Protein AF-A0A4Z1T2R5-F1 (afdb_monomer_lite)

Organism: Giardia muris (NCBI:txid5742)

pLDDT: mean 72.49, std 12.78, range [30.78, 90.44]

Structure (mmCIF, N/CA/C/O backbone):
data_AF-A0A4Z1T2R5-F1
#
_entry.id   AF-A0A4Z1T2R5-F1
#
loop_
_atom_site.group_PDB
_atom_site.id
_atom_site.type_symbol
_atom_site.label_atom_id
_atom_site.label_alt_id
_atom_site.label_comp_id
_atom_site.label_asym_id
_atom_site.label_entity_id
_atom_site.label_seq_id
_atom_site.pdbx_PDB_ins_code
_atom_site.Cartn_x
_atom_site.Cartn_y
_atom_site.Cartn_z
_atom_site.occupancy
_atom_site.B_iso_or_equiv
_atom_site.auth_seq_id
_atom_site.auth_comp_id
_atom_site.auth_asym_id
_atom_site.auth_atom_id
_atom_site.pdbx_PDB_model_num
ATOM 1 N N . MET A 1 1 ? -26.847 14.279 19.300 1.00 30.78 1 MET A N 1
ATOM 2 C CA . MET A 1 1 ? -26.462 12.932 19.770 1.00 30.78 1 MET A CA 1
ATOM 3 C C . MET A 1 1 ? -25.265 12.459 18.958 1.00 30.78 1 MET A C 1
ATOM 5 O O . MET A 1 1 ? -25.446 11.919 17.877 1.00 30.78 1 MET A O 1
ATOM 9 N N . CYS A 1 2 ? -24.042 12.703 19.427 1.00 40.47 2 CYS A N 1
ATOM 10 C CA . CYS A 1 2 ? -22.880 12.003 18.882 1.00 40.47 2 CYS A CA 1
ATOM 11 C C . CYS A 1 2 ? -22.836 10.650 19.585 1.00 40.47 2 CYS A C 1
ATOM 13 O O . CYS A 1 2 ? -22.517 10.574 20.768 1.00 40.47 2 CYS A O 1
ATOM 15 N N . LEU A 1 3 ? -23.267 9.601 18.889 1.00 43.59 3 LEU A N 1
ATOM 16 C CA . LEU A 1 3 ? -23.111 8.229 19.357 1.00 43.59 3 LEU A CA 1
ATOM 17 C C . LEU A 1 3 ? -21.627 8.011 19.692 1.00 43.59 3 LEU A C 1
ATOM 19 O O . LEU A 1 3 ? -20.768 8.361 18.883 1.00 43.59 3 LEU A O 1
ATOM 23 N N . ARG A 1 4 ? -21.321 7.430 20.861 1.00 51.94 4 ARG A N 1
ATOM 24 C CA . ARG A 1 4 ? -20.000 6.850 21.156 1.00 51.94 4 ARG A CA 1
ATOM 25 C C . ARG A 1 4 ? -19.715 5.801 20.085 1.00 51.94 4 ARG A C 1
ATOM 27 O O . ARG A 1 4 ? -20.140 4.656 20.183 1.00 51.94 4 ARG A O 1
ATOM 34 N N . HIS A 1 5 ? -19.106 6.223 18.989 1.00 52.88 5 HIS A N 1
ATOM 35 C CA . HIS A 1 5 ? -18.644 5.325 17.952 1.00 52.88 5 HIS A CA 1
ATOM 36 C C . HIS A 1 5 ? -17.322 4.770 18.461 1.00 52.88 5 HIS A C 1
ATOM 38 O O . HIS A 1 5 ? -16.329 5.494 18.536 1.00 52.88 5 HIS A O 1
ATOM 44 N N . GLY A 1 6 ? -17.344 3.503 18.883 1.00 59.47 6 GLY A N 1
ATOM 45 C CA . GLY A 1 6 ? -16.138 2.805 19.304 1.00 59.47 6 GLY A CA 1
ATOM 46 C C . GLY A 1 6 ? -15.078 2.812 18.202 1.00 59.47 6 GLY A C 1
ATOM 47 O O . GLY A 1 6 ? -15.370 3.083 17.035 1.00 59.47 6 GLY A O 1
ATOM 48 N N . ALA A 1 7 ? -13.834 2.492 18.566 1.00 66.75 7 ALA A N 1
ATOM 49 C CA . ALA A 1 7 ? -12.662 2.546 17.680 1.00 66.75 7 ALA A CA 1
ATOM 50 C C . ALA A 1 7 ? -12.814 1.775 16.348 1.00 66.75 7 ALA A C 1
ATOM 52 O O . ALA A 1 7 ? -12.062 2.021 15.411 1.00 66.75 7 ALA A O 1
ATOM 53 N N . PHE A 1 8 ? -13.807 0.887 16.245 1.00 76.44 8 PHE A N 1
ATOM 54 C CA . PHE A 1 8 ? -14.148 0.141 15.039 1.00 76.44 8 PHE A CA 1
ATOM 55 C C . PHE A 1 8 ? -14.557 1.023 13.849 1.00 76.44 8 PHE A C 1
ATOM 57 O O . PHE A 1 8 ? -14.025 0.843 12.763 1.00 76.44 8 PHE A O 1
ATOM 64 N N . ILE A 1 9 ? -15.470 1.985 14.021 1.00 78.50 9 ILE A N 1
ATOM 65 C CA . ILE A 1 9 ? -16.019 2.761 12.891 1.00 78.50 9 ILE A CA 1
ATOM 66 C C . ILE A 1 9 ? -14.951 3.596 12.164 1.00 78.50 9 ILE A C 1
ATOM 68 O O . ILE A 1 9 ? -14.874 3.506 10.940 1.00 78.50 9 ILE A O 1
ATOM 72 N N . PRO A 1 10 ? -14.086 4.376 12.843 1.00 77.12 10 PRO A N 1
ATOM 73 C CA . PRO A 1 10 ? -13.037 5.108 12.140 1.00 77.12 10 PRO A CA 1
ATOM 74 C C . PRO A 1 10 ? -11.997 4.168 11.507 1.00 77.12 10 PRO A C 1
ATOM 76 O O . PRO A 1 10 ? -11.530 4.468 10.411 1.00 77.12 10 PRO A O 1
ATOM 79 N N . ALA A 1 11 ? -11.691 3.025 12.134 1.00 80.88 11 ALA A N 1
ATOM 80 C CA . ALA A 1 11 ? -10.820 2.001 11.556 1.00 80.88 11 ALA A CA 1
ATOM 81 C C . ALA A 1 11 ? -11.440 1.354 10.306 1.00 80.88 11 ALA A C 1
ATOM 83 O O . ALA A 1 11 ? -10.749 1.147 9.316 1.00 80.88 11 ALA A O 1
ATOM 84 N N . PHE A 1 12 ? -12.749 1.103 10.306 1.00 85.94 12 PHE A N 1
ATOM 85 C CA . PHE A 1 12 ? -13.487 0.622 9.141 1.00 85.94 12 PHE A CA 1
ATOM 86 C C . PHE A 1 12 ? -13.474 1.654 8.005 1.00 85.94 12 PHE A C 1
ATOM 88 O O . PHE A 1 12 ? -13.231 1.299 6.853 1.00 85.94 12 PHE A O 1
ATOM 95 N N . CYS A 1 13 ? -13.666 2.939 8.318 1.00 85.25 13 CYS A N 1
ATOM 96 C CA . CYS A 1 13 ? -13.591 4.018 7.331 1.00 85.25 13 CYS A CA 1
ATOM 97 C C . CYS A 1 13 ? -12.211 4.120 6.674 1.00 85.25 13 CYS A C 1
ATOM 99 O O . CYS A 1 13 ? -12.151 4.307 5.468 1.00 85.25 13 CYS A O 1
ATOM 101 N N . VAL A 1 14 ? -11.117 3.977 7.429 1.00 86.25 14 VAL A N 1
ATOM 102 C CA . VAL A 1 14 ? -9.762 3.985 6.847 1.00 86.25 14 VAL A CA 1
ATOM 103 C C . VAL A 1 14 ? -9.462 2.681 6.113 1.00 86.25 14 VAL A C 1
ATOM 105 O O . VAL A 1 14 ? -8.959 2.707 4.997 1.00 86.25 14 VAL A O 1
ATOM 108 N N . GLY A 1 15 ? -9.761 1.531 6.709 1.00 86.25 15 GLY A N 1
ATOM 109 C CA . GLY A 1 15 ? -9.321 0.258 6.155 1.00 86.25 15 GLY A CA 1
ATOM 110 C C . GLY A 1 15 ? -10.171 -0.249 4.991 1.00 86.25 15 GLY A C 1
ATOM 111 O O . GLY A 1 15 ? -9.645 -0.958 4.145 1.00 86.25 15 GLY A O 1
ATOM 112 N N . SER A 1 16 ? -11.471 0.065 4.915 1.00 88.88 16 SER A N 1
ATOM 113 C CA . SER A 1 16 ? -12.335 -0.445 3.834 1.00 88.88 16 SER A CA 1
ATOM 114 C C . SER A 1 16 ? -11.859 -0.026 2.437 1.00 88.88 16 SER A C 1
ATOM 116 O O . SER A 1 16 ? -11.779 -0.902 1.573 1.00 88.88 16 SER A O 1
ATOM 118 N N . PRO A 1 17 ? -11.449 1.235 2.190 1.00 87.06 17 PRO A N 1
ATOM 119 C CA . PRO A 1 17 ? -10.839 1.594 0.917 1.00 87.06 17 PRO A CA 1
ATOM 120 C C . PRO A 1 17 ? -9.456 0.965 0.716 1.00 87.06 17 PRO A C 1
ATOM 122 O O . PRO A 1 17 ? -9.122 0.668 -0.424 1.00 87.06 17 PRO A O 1
ATOM 125 N N . VAL A 1 18 ? -8.671 0.721 1.774 1.00 87.19 18 VAL A N 1
ATOM 126 C CA . VAL A 1 18 ? -7.375 0.018 1.661 1.00 87.19 18 VAL A CA 1
ATOM 127 C C . VAL A 1 18 ? -7.586 -1.422 1.192 1.00 87.19 18 VAL A C 1
ATOM 129 O O . VAL A 1 18 ? -6.922 -1.876 0.265 1.00 87.19 18 VAL A O 1
ATOM 132 N N . VAL A 1 19 ? -8.557 -2.123 1.786 1.00 88.56 19 VAL A N 1
ATOM 133 C CA . VAL A 1 19 ? -8.942 -3.482 1.386 1.00 88.56 19 VAL A CA 1
ATOM 134 C C . VAL A 1 19 ? -9.430 -3.491 -0.059 1.00 88.56 19 VAL A C 1
ATOM 136 O O . VAL A 1 19 ? -8.970 -4.305 -0.855 1.00 88.56 19 VAL A O 1
ATOM 139 N N . LEU A 1 20 ? -10.327 -2.567 -0.416 1.00 88.00 20 LEU A N 1
ATOM 140 C CA . LEU A 1 20 ? -10.847 -2.462 -1.777 1.00 88.00 20 LEU A CA 1
ATOM 141 C C . LEU A 1 20 ? -9.724 -2.187 -2.786 1.00 88.00 20 LEU A C 1
ATOM 143 O O . LEU A 1 20 ? -9.671 -2.834 -3.827 1.00 88.00 20 LEU A O 1
ATOM 147 N N . TYR A 1 21 ? -8.805 -1.276 -2.464 1.00 85.94 21 TYR A N 1
ATOM 148 C CA . TYR A 1 21 ? -7.661 -0.961 -3.312 1.00 85.94 21 TYR A CA 1
ATOM 149 C C . TYR A 1 21 ? -6.745 -2.174 -3.500 1.00 85.94 21 TYR A C 1
ATOM 151 O O . TYR A 1 21 ? -6.459 -2.549 -4.634 1.00 85.94 21 TYR A O 1
ATOM 159 N N . GLY A 1 22 ? -6.348 -2.850 -2.418 1.00 84.25 22 GLY A N 1
ATOM 160 C CA . GLY A 1 22 ? -5.474 -4.021 -2.508 1.00 84.25 22 GLY A CA 1
ATOM 161 C C . GLY A 1 22 ? -6.101 -5.206 -3.243 1.00 84.25 22 GLY A C 1
ATOM 162 O O . GLY A 1 22 ? -5.398 -5.908 -3.965 1.00 84.25 22 GLY A O 1
ATOM 163 N N . LEU A 1 23 ? -7.422 -5.394 -3.152 1.00 84.44 23 LEU A N 1
ATOM 164 C CA . LEU A 1 23 ? -8.130 -6.412 -3.937 1.00 84.44 23 LEU A CA 1
ATOM 165 C C . LEU A 1 23 ? -8.168 -6.083 -5.434 1.00 84.44 23 LEU A C 1
ATOM 167 O O . LEU A 1 23 ? -8.027 -6.983 -6.259 1.00 84.44 23 LEU A O 1
ATOM 171 N N . LEU A 1 24 ? -8.363 -4.810 -5.786 1.00 83.25 24 LEU A N 1
ATOM 172 C CA . LEU A 1 24 ? -8.459 -4.373 -7.180 1.00 83.25 24 LEU A CA 1
ATOM 173 C C . LEU A 1 24 ? -7.089 -4.264 -7.863 1.00 83.25 24 LEU A C 1
ATOM 175 O O . LEU A 1 24 ? -6.986 -4.506 -9.063 1.00 83.25 24 LEU A O 1
ATOM 179 N N . VAL A 1 25 ? -6.052 -3.883 -7.112 1.00 79.81 25 VAL A N 1
ATOM 180 C CA . VAL A 1 25 ? -4.779 -3.395 -7.669 1.00 79.81 25 VAL A CA 1
ATOM 181 C C . VAL A 1 25 ? -3.557 -4.187 -7.182 1.00 79.81 25 VAL A C 1
ATOM 183 O O . VAL A 1 25 ? -2.531 -4.190 -7.860 1.00 79.81 25 VAL A O 1
ATOM 186 N N . GLY A 1 26 ? -3.649 -4.907 -6.059 1.00 70.44 26 GLY A N 1
ATOM 187 C CA . GLY A 1 26 ? -2.509 -5.622 -5.467 1.00 70.44 26 GLY A CA 1
ATOM 188 C C . GLY A 1 26 ? -2.200 -6.989 -6.094 1.00 70.44 26 GLY A C 1
ATOM 189 O O . GLY A 1 26 ? -1.052 -7.413 -6.161 1.00 70.44 26 GLY A O 1
ATOM 190 N N . LEU A 1 27 ? -3.207 -7.698 -6.601 1.00 69.75 27 LEU A N 1
ATOM 191 C CA . LEU A 1 27 ? -3.021 -9.027 -7.199 1.00 69.75 27 LEU A CA 1
ATOM 192 C C . LEU A 1 27 ? -2.326 -9.061 -8.580 1.00 69.75 27 LEU A C 1
ATOM 194 O O . LEU A 1 27 ? -1.590 -10.020 -8.831 1.00 69.75 27 LEU A O 1
ATOM 198 N N . PRO A 1 28 ? -2.537 -8.106 -9.510 1.00 75.00 28 PRO A N 1
ATOM 199 C CA . PRO A 1 28 ? -1.868 -8.158 -10.806 1.00 75.00 28 PRO A CA 1
ATOM 200 C C . PRO A 1 28 ? -0.358 -7.904 -10.690 1.00 75.00 28 PRO A C 1
ATOM 202 O O . PRO A 1 28 ? 0.092 -6.942 -10.068 1.00 75.00 28 PRO A O 1
ATOM 205 N N . ARG A 1 29 ? 0.434 -8.750 -11.362 1.00 69.62 29 ARG A N 1
ATOM 206 C CA . ARG A 1 29 ? 1.886 -8.569 -11.490 1.00 69.62 29 ARG A CA 1
ATOM 207 C C . ARG A 1 29 ? 2.191 -7.271 -12.235 1.00 69.62 29 ARG A C 1
ATOM 209 O O . ARG A 1 29 ? 1.616 -7.005 -13.291 1.00 69.62 29 ARG A O 1
ATOM 216 N N . ARG A 1 30 ? 3.156 -6.509 -11.725 1.00 72.50 30 ARG A N 1
ATOM 217 C CA . ARG A 1 30 ? 3.617 -5.277 -12.370 1.00 72.50 30 ARG A CA 1
ATOM 218 C C . ARG A 1 30 ? 4.825 -5.537 -13.243 1.00 72.50 30 ARG A C 1
ATOM 220 O O . ARG A 1 30 ? 5.834 -6.076 -12.793 1.00 72.50 30 ARG A O 1
ATOM 227 N N . ASP A 1 31 ? 4.736 -5.078 -14.482 1.00 70.06 31 ASP A N 1
ATOM 228 C CA . ASP A 1 31 ? 5.865 -5.063 -15.401 1.00 70.06 31 ASP A CA 1
ATOM 229 C C . ASP A 1 31 ? 6.584 -3.719 -15.301 1.00 70.06 31 ASP A C 1
ATOM 231 O O . ASP A 1 31 ? 6.197 -2.741 -15.943 1.00 70.06 31 ASP A O 1
ATOM 235 N N . ALA A 1 32 ? 7.662 -3.657 -14.522 1.00 67.31 32 ALA A N 1
ATOM 236 C CA . ALA A 1 32 ? 8.532 -2.480 -14.504 1.00 67.31 32 ALA A CA 1
ATOM 237 C C . ALA A 1 32 ? 9.219 -2.226 -15.855 1.00 67.31 32 ALA A C 1
ATOM 239 O O . ALA A 1 32 ? 9.528 -1.085 -16.180 1.00 67.31 32 ALA A O 1
ATOM 240 N N . ALA A 1 33 ? 9.385 -3.264 -16.684 1.00 69.62 33 ALA A N 1
ATOM 241 C CA . ALA A 1 33 ? 9.924 -3.131 -18.036 1.00 69.62 33 ALA A CA 1
ATOM 242 C C . ALA A 1 33 ? 9.044 -2.245 -18.937 1.00 69.62 33 ALA A C 1
ATOM 244 O O . ALA A 1 33 ? 9.575 -1.457 -19.716 1.00 69.62 33 ALA A O 1
ATOM 245 N N . LYS A 1 34 ? 7.710 -2.336 -18.806 1.00 73.31 34 LYS A N 1
ATOM 246 C CA . LYS A 1 34 ? 6.779 -1.471 -19.548 1.00 73.31 34 LYS A CA 1
ATOM 247 C C . LYS A 1 34 ? 6.922 -0.025 -19.094 1.00 73.31 34 LYS A C 1
ATOM 249 O O . LYS A 1 34 ? 7.122 0.852 -19.922 1.00 73.31 34 LYS A O 1
ATOM 254 N N . LEU A 1 35 ? 6.926 0.209 -17.781 1.00 69.88 35 LEU A N 1
ATOM 255 C CA . LEU A 1 35 ? 7.120 1.546 -17.220 1.00 69.88 35 LEU A CA 1
ATOM 256 C C . LEU A 1 35 ? 8.464 2.161 -17.648 1.00 69.88 35 LEU A C 1
ATOM 258 O O . LEU A 1 35 ? 8.503 3.326 -18.027 1.00 69.88 35 LEU A O 1
ATOM 262 N N . TYR A 1 36 ? 9.546 1.377 -17.647 1.00 71.12 36 TYR A N 1
ATOM 263 C CA . TYR A 1 36 ? 10.853 1.800 -18.154 1.00 71.12 36 TYR A CA 1
ATOM 264 C C . TYR A 1 36 ? 10.796 2.203 -19.632 1.00 71.12 36 TYR A C 1
ATOM 266 O O . TYR A 1 36 ? 11.260 3.285 -19.977 1.00 71.12 36 TYR A O 1
ATOM 274 N N . GLN A 1 37 ? 10.210 1.371 -20.502 1.00 72.12 37 GLN A N 1
ATOM 275 C CA . GLN A 1 37 ? 10.088 1.676 -21.933 1.00 72.12 37 GLN A CA 1
ATOM 276 C C . GLN A 1 37 ? 9.297 2.969 -22.173 1.00 72.12 37 GLN A C 1
ATOM 278 O O . GLN A 1 37 ? 9.692 3.791 -23.001 1.00 72.12 37 GLN A O 1
ATOM 283 N N . GLU A 1 38 ? 8.221 3.177 -21.413 1.00 71.00 38 GLU A N 1
ATOM 284 C CA . GLU A 1 38 ? 7.402 4.390 -21.481 1.00 71.00 38 GLU A CA 1
ATOM 285 C C . GLU A 1 38 ? 8.173 5.627 -20.983 1.00 71.00 38 GLU A C 1
ATOM 287 O O . GLU A 1 38 ? 8.204 6.653 -21.663 1.00 71.00 38 GLU A O 1
ATOM 292 N N . LEU A 1 39 ? 8.863 5.532 -19.840 1.00 69.25 39 LEU A N 1
ATOM 293 C CA . LEU A 1 39 ? 9.652 6.630 -19.268 1.00 69.25 39 LEU A CA 1
ATOM 294 C C . LEU A 1 39 ? 10.874 6.993 -20.127 1.00 69.25 39 LEU A C 1
ATOM 296 O O . LEU A 1 39 ? 11.172 8.175 -20.312 1.00 69.25 39 LEU A O 1
ATOM 300 N N . HIS A 1 40 ? 11.566 5.994 -20.676 1.00 69.25 40 HIS A N 1
ATOM 301 C CA . HIS A 1 40 ? 12.700 6.185 -21.579 1.00 69.25 40 HIS A CA 1
ATOM 302 C C . HIS A 1 40 ? 12.250 6.836 -22.895 1.00 69.25 40 HIS A C 1
ATOM 304 O O . HIS A 1 40 ? 12.919 7.730 -23.412 1.00 69.25 40 HIS A O 1
ATOM 310 N N . GLY A 1 41 ? 11.071 6.463 -23.408 1.00 67.75 41 GLY A N 1
ATOM 311 C CA . GLY A 1 41 ? 10.442 7.115 -24.561 1.00 67.75 41 GLY A CA 1
ATOM 312 C C . GLY A 1 41 ? 10.052 8.582 -24.322 1.00 67.75 41 GLY A C 1
ATOM 313 O O . GLY A 1 41 ? 9.830 9.314 -25.286 1.00 67.75 41 GLY A O 1
ATOM 314 N N . CYS A 1 42 ? 9.998 9.021 -23.061 1.00 67.00 42 CYS A N 1
ATOM 315 C CA . CYS A 1 42 ? 9.679 10.388 -22.644 1.00 67.00 42 CYS A CA 1
ATOM 316 C C . CYS A 1 42 ? 10.907 11.242 -22.277 1.00 67.00 42 CYS A C 1
ATOM 318 O O . CYS A 1 42 ? 10.765 12.276 -21.623 1.00 67.00 42 CYS A O 1
ATOM 320 N N . GLY A 1 43 ? 12.111 10.829 -22.691 1.00 63.78 43 GLY A N 1
ATOM 321 C CA . GLY A 1 43 ? 13.305 11.683 -22.676 1.00 63.78 43 GLY A CA 1
ATOM 322 C C . GLY A 1 43 ? 13.873 12.004 -21.289 1.00 63.78 43 GLY A C 1
ATOM 323 O O . GLY A 1 43 ? 14.568 13.006 -21.136 1.00 63.78 43 GLY A O 1
ATOM 324 N N . ILE A 1 44 ? 13.598 11.183 -20.266 1.00 63.16 44 ILE A N 1
ATOM 325 C CA . ILE A 1 44 ? 14.182 11.356 -18.917 1.00 63.16 44 ILE A CA 1
ATOM 326 C C . ILE A 1 44 ? 15.711 11.128 -18.931 1.00 63.16 44 ILE A C 1
ATOM 328 O O . ILE A 1 44 ? 16.434 11.698 -18.112 1.00 63.16 44 ILE A O 1
ATOM 332 N N . HIS A 1 45 ? 16.220 10.366 -19.904 1.00 51.69 45 HIS A N 1
ATOM 333 C CA . HIS A 1 45 ? 17.641 10.275 -20.247 1.00 51.69 45 HIS A CA 1
ATOM 334 C C . HIS A 1 45 ? 17.811 10.386 -21.766 1.00 51.69 45 HIS A C 1
ATOM 336 O O . HIS A 1 45 ? 17.391 9.508 -22.513 1.00 51.69 45 HIS A O 1
ATOM 342 N N . GLY A 1 46 ? 18.410 11.490 -22.218 1.00 52.41 46 GLY A N 1
ATOM 343 C CA . GLY A 1 46 ? 18.697 11.762 -23.627 1.00 52.41 46 GLY A CA 1
ATOM 344 C C . GLY A 1 46 ? 17.808 12.853 -24.230 1.00 52.41 46 GLY A C 1
ATOM 345 O O . GLY A 1 46 ? 16.586 12.760 -24.235 1.00 52.41 46 GLY A O 1
ATOM 346 N N . HIS A 1 47 ? 18.448 13.882 -24.794 1.00 50.81 47 HIS A N 1
ATOM 347 C CA . HIS A 1 47 ? 17.856 15.084 -25.406 1.00 50.81 47 HIS A CA 1
ATOM 348 C C . HIS A 1 47 ? 16.971 14.846 -26.653 1.00 50.81 47 HIS A C 1
ATOM 350 O O . HIS A 1 47 ? 16.690 15.783 -27.398 1.00 50.81 47 HIS A O 1
ATOM 356 N N . VAL A 1 48 ? 16.535 13.614 -26.913 1.00 51.84 48 VAL A N 1
ATOM 357 C CA . VAL A 1 48 ? 15.836 13.224 -28.143 1.00 51.84 48 VAL A CA 1
ATOM 358 C C . VAL A 1 48 ? 14.423 12.743 -27.797 1.00 51.84 48 VAL A C 1
ATOM 360 O O . VAL A 1 48 ? 14.080 11.578 -27.961 1.00 51.84 48 VAL A O 1
ATOM 363 N N . GLY A 1 49 ? 13.595 13.643 -27.265 1.00 56.97 49 GLY A N 1
ATOM 364 C CA . GLY A 1 49 ? 12.191 13.366 -26.947 1.00 56.97 49 GLY A CA 1
ATOM 365 C C . GLY A 1 49 ? 11.459 14.580 -26.359 1.00 56.97 49 GLY A C 1
ATOM 366 O O . GLY A 1 49 ? 12.113 15.518 -25.895 1.00 56.97 49 GLY A O 1
ATOM 367 N N . PRO A 1 50 ? 10.110 14.611 -26.391 1.00 59.69 50 PRO A N 1
ATOM 368 C CA . PRO A 1 50 ? 9.340 15.616 -25.661 1.00 59.69 50 PRO A CA 1
ATOM 369 C C . PRO A 1 50 ? 9.629 15.498 -24.158 1.00 59.69 50 PRO A C 1
ATOM 371 O O . PRO A 1 50 ? 9.827 14.395 -23.656 1.00 59.69 50 PRO A O 1
ATOM 374 N N . SER A 1 51 ? 9.640 16.624 -23.436 1.00 66.56 51 SER A N 1
ATOM 375 C CA . SER A 1 51 ? 9.841 16.629 -21.980 1.00 66.56 51 SER A CA 1
ATOM 376 C C . SER A 1 51 ? 8.839 15.703 -21.279 1.00 66.56 51 SER A C 1
ATOM 378 O O . SER A 1 51 ? 7.721 15.533 -21.763 1.00 66.56 51 SER A O 1
ATOM 380 N N . PHE A 1 52 ? 9.196 15.144 -20.118 1.00 65.25 52 PHE A N 1
ATOM 381 C CA . PHE A 1 52 ? 8.326 14.242 -19.342 1.00 65.25 52 PHE A CA 1
ATOM 382 C C . PHE A 1 52 ? 6.880 14.759 -19.214 1.00 65.25 52 PHE A C 1
ATOM 384 O O . PHE A 1 52 ? 5.925 14.041 -19.502 1.00 65.25 52 PHE A O 1
ATOM 391 N N .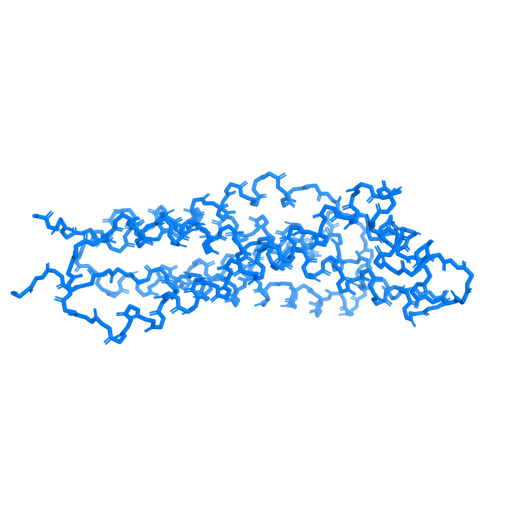 PHE A 1 53 ? 6.717 16.049 -18.898 1.00 63.22 53 PHE A N 1
ATOM 392 C CA . PHE A 1 53 ? 5.408 16.707 -18.853 1.00 63.22 53 PHE A CA 1
ATOM 393 C C . PHE A 1 53 ? 4.723 16.810 -20.223 1.00 63.22 53 PHE A C 1
ATOM 395 O O . PHE A 1 53 ? 3.517 16.598 -20.313 1.00 63.22 53 PHE A O 1
ATOM 402 N N . GLY A 1 54 ? 5.466 17.092 -21.297 1.00 63.41 54 GLY A N 1
ATOM 403 C CA . GLY A 1 54 ? 4.939 17.083 -22.665 1.00 63.41 54 GLY A CA 1
ATOM 404 C C . GLY A 1 54 ? 4.467 15.696 -23.109 1.00 63.41 54 GLY A C 1
ATOM 405 O O . GLY A 1 54 ? 3.459 15.574 -23.798 1.00 63.41 54 GLY A O 1
ATOM 406 N N . CYS A 1 55 ? 5.143 14.649 -22.648 1.00 66.50 55 CYS A N 1
ATOM 407 C CA . CYS A 1 55 ? 4.787 13.256 -22.888 1.00 66.50 55 CYS A CA 1
ATOM 408 C C . CYS A 1 55 ? 3.479 12.858 -22.173 1.00 66.50 55 CYS A C 1
ATOM 410 O O . CYS A 1 55 ? 2.621 12.197 -22.762 1.00 66.50 55 CYS A O 1
ATOM 412 N N . ILE A 1 56 ? 3.297 13.336 -20.934 1.00 64.12 56 ILE A N 1
ATOM 413 C CA . ILE A 1 56 ? 2.052 13.194 -20.166 1.00 64.12 56 ILE A CA 1
ATOM 414 C C . ILE A 1 56 ? 0.898 13.939 -20.854 1.00 64.12 56 ILE A C 1
ATOM 416 O O . ILE A 1 56 ? -0.187 13.391 -21.031 1.00 64.12 56 ILE A O 1
ATOM 420 N N . LEU A 1 57 ? 1.136 15.175 -21.299 1.00 62.84 57 LEU A N 1
ATOM 421 C CA . LEU A 1 57 ? 0.139 16.002 -21.989 1.00 62.84 57 LEU A CA 1
ATOM 422 C C . LEU A 1 57 ? -0.278 15.441 -23.356 1.00 62.84 57 LEU A C 1
ATOM 424 O O . LEU A 1 57 ? -1.413 15.645 -23.777 1.00 62.84 57 LEU A O 1
ATOM 428 N N . GLN A 1 58 ? 0.611 14.718 -24.042 1.00 65.38 58 GLN A N 1
ATOM 429 C CA . GLN A 1 58 ? 0.316 14.087 -25.331 1.00 65.38 58 GLN A CA 1
ATOM 430 C C . GLN A 1 58 ? -0.504 12.794 -25.217 1.00 65.38 58 GLN A C 1
ATOM 432 O O . GLN A 1 58 ? -0.900 12.247 -26.245 1.00 65.38 58 GLN A O 1
ATOM 437 N N . GLY A 1 59 ? -0.759 12.282 -24.006 1.00 57.94 59 GLY A N 1
ATOM 438 C CA . GLY A 1 59 ? -1.590 11.089 -23.801 1.00 57.94 59 GLY A CA 1
ATOM 439 C C . GLY A 1 59 ? -1.029 9.814 -24.442 1.00 57.94 59 GLY A C 1
ATOM 440 O O . GLY A 1 59 ? -1.763 8.846 -24.628 1.00 57.94 59 GLY A O 1
ATOM 441 N N . ARG A 1 60 ? 0.262 9.808 -24.802 1.00 57.50 60 ARG A N 1
ATOM 442 C CA . ARG A 1 60 ? 0.892 8.738 -25.592 1.00 57.50 60 ARG A CA 1
ATOM 443 C C . ARG A 1 60 ? 1.043 7.425 -24.816 1.00 57.50 60 ARG A C 1
ATOM 445 O O . ARG A 1 60 ? 1.159 6.376 -25.439 1.00 57.50 60 ARG A O 1
ATOM 452 N N . TYR A 1 61 ? 0.993 7.487 -23.484 1.00 62.59 61 TYR A N 1
ATOM 453 C CA . TYR A 1 61 ? 1.175 6.348 -22.583 1.00 62.59 61 TYR A CA 1
ATOM 454 C C . TYR A 1 61 ? 0.108 6.346 -21.481 1.00 62.59 61 TYR A C 1
ATOM 456 O O . TYR A 1 61 ? 0.269 6.959 -20.429 1.00 62.59 61 TYR A O 1
ATOM 464 N N . GLN A 1 62 ? -1.023 5.679 -21.733 1.00 62.12 62 GLN A N 1
ATOM 465 C CA . GLN A 1 62 ? -2.181 5.705 -20.827 1.00 62.12 62 GLN A CA 1
ATOM 466 C C . GLN A 1 62 ? -1.879 5.128 -19.434 1.00 62.12 62 GLN A C 1
ATOM 468 O O . GLN A 1 62 ? -2.433 5.605 -18.449 1.00 62.12 62 GLN A O 1
ATOM 473 N N . THR A 1 63 ? -0.994 4.137 -19.333 1.00 62.72 63 THR A N 1
ATOM 474 C CA . THR A 1 63 ? -0.685 3.409 -18.095 1.00 62.72 63 THR A CA 1
ATOM 475 C C . THR A 1 63 ? 0.231 4.183 -17.149 1.00 62.72 63 THR A C 1
ATOM 477 O O . THR A 1 63 ? -0.136 4.382 -15.993 1.00 62.72 63 THR A O 1
ATOM 480 N N . SER A 1 64 ? 1.382 4.686 -17.604 1.00 59.16 64 SER A N 1
ATOM 481 C CA . SER A 1 64 ? 2.279 5.514 -16.774 1.00 59.16 64 SER A CA 1
ATOM 482 C C . SER A 1 64 ? 1.656 6.845 -16.353 1.00 59.16 64 SER A C 1
ATOM 484 O O . SER A 1 64 ? 1.813 7.251 -15.201 1.00 59.16 64 SER A O 1
ATOM 486 N N . ILE A 1 65 ? 0.897 7.501 -17.239 1.00 62.12 65 ILE A N 1
ATOM 487 C CA . ILE A 1 65 ? 0.169 8.735 -16.906 1.00 62.12 65 ILE A CA 1
ATOM 488 C C . ILE A 1 65 ? -0.847 8.470 -15.794 1.00 62.12 65 ILE A C 1
ATOM 490 O O . ILE A 1 65 ? -0.934 9.259 -14.853 1.00 62.12 65 ILE A O 1
ATOM 494 N N . LEU A 1 66 ? -1.580 7.354 -15.867 1.00 66.44 66 LEU A N 1
ATOM 495 C CA . LEU A 1 66 ? -2.542 6.973 -14.836 1.00 66.44 66 LEU A CA 1
ATOM 496 C C . LEU A 1 66 ? -1.855 6.832 -13.475 1.00 66.44 66 LEU A C 1
ATOM 498 O O . LEU A 1 66 ? -2.328 7.411 -12.505 1.00 66.44 66 LEU A O 1
ATOM 502 N N . TRP A 1 67 ? -0.716 6.140 -13.406 1.00 66.62 67 TRP A N 1
ATOM 503 C CA . TRP A 1 67 ? 0.023 5.958 -12.154 1.00 66.62 67 TRP A CA 1
ATOM 504 C C . TRP A 1 67 ? 0.560 7.268 -11.584 1.00 66.62 67 TRP A C 1
ATOM 506 O O . TRP A 1 67 ? 0.371 7.526 -10.401 1.00 66.62 67 TRP A O 1
ATOM 516 N N . VAL A 1 68 ? 1.136 8.140 -12.415 1.00 67.25 68 VAL A N 1
ATOM 517 C CA . VAL A 1 68 ? 1.620 9.459 -11.972 1.00 67.25 68 VAL A CA 1
ATOM 518 C C . VAL A 1 68 ? 0.467 10.323 -11.458 1.00 67.25 68 VAL A C 1
ATOM 520 O O . VAL A 1 68 ? 0.569 10.927 -10.391 1.00 67.25 68 VAL A O 1
ATOM 523 N N . VAL A 1 69 ? -0.658 10.358 -12.177 1.00 69.12 69 VAL A N 1
ATOM 524 C CA . VAL A 1 69 ? -1.848 11.114 -11.765 1.00 69.12 69 VAL A CA 1
ATOM 525 C C . VAL A 1 69 ? -2.437 10.537 -10.478 1.00 69.12 69 VAL A C 1
ATOM 527 O O . VAL A 1 69 ? -2.773 11.304 -9.575 1.00 69.12 69 VAL A O 1
ATOM 530 N N . VAL A 1 70 ? -2.514 9.211 -10.348 1.00 75.44 70 VAL A N 1
ATOM 531 C CA . VAL A 1 70 ? -2.975 8.521 -9.133 1.00 75.44 70 VAL A CA 1
ATOM 532 C C . VAL A 1 70 ? -2.048 8.820 -7.954 1.00 75.44 70 VAL A C 1
ATOM 534 O O . VAL A 1 70 ? -2.537 9.184 -6.890 1.00 75.44 70 VAL A O 1
ATOM 537 N N . SER A 1 71 ? -0.725 8.783 -8.128 1.00 74.50 71 SER A N 1
ATOM 538 C CA . SER A 1 71 ? 0.231 9.132 -7.069 1.00 74.50 71 SER A CA 1
ATOM 539 C C . SER A 1 71 ? 0.157 10.603 -6.668 1.00 74.50 71 SER A C 1
ATOM 541 O O . SER A 1 71 ? 0.158 10.911 -5.479 1.00 74.50 71 SER A O 1
ATOM 543 N N . CYS A 1 72 ? 0.057 11.528 -7.626 1.00 78.25 72 CYS A N 1
ATOM 544 C CA . CYS A 1 72 ? -0.066 12.957 -7.332 1.00 78.25 72 CYS A CA 1
ATOM 545 C C . CYS A 1 72 ? -1.387 13.285 -6.628 1.00 78.25 72 CYS A C 1
ATOM 547 O O . CYS A 1 72 ? -1.398 14.045 -5.659 1.00 78.25 72 CYS A O 1
ATOM 549 N N . THR A 1 73 ? -2.499 12.706 -7.086 1.00 76.38 73 THR A N 1
ATOM 550 C CA . THR A 1 73 ? -3.806 12.879 -6.434 1.00 76.38 73 THR A CA 1
ATOM 551 C C . THR A 1 73 ? -3.819 12.247 -5.045 1.00 76.38 73 THR A C 1
ATOM 553 O O . THR A 1 73 ? -4.282 12.886 -4.101 1.00 76.38 73 THR A O 1
ATOM 556 N N . ALA A 1 74 ? -3.232 11.061 -4.876 1.00 81.31 74 ALA A N 1
ATOM 557 C CA . ALA A 1 74 ? -3.037 10.428 -3.578 1.00 81.31 74 ALA A CA 1
ATOM 558 C C . ALA A 1 74 ? -2.194 11.300 -2.633 1.00 81.31 74 ALA A C 1
ATOM 560 O O . ALA A 1 74 ? -2.606 11.563 -1.506 1.00 81.31 74 ALA A O 1
ATOM 561 N N . LEU A 1 75 ? -1.064 11.839 -3.096 1.00 81.00 75 LEU A N 1
ATOM 562 C CA . LEU A 1 75 ? -0.207 12.716 -2.296 1.00 81.00 75 LEU A CA 1
ATOM 563 C C . LEU A 1 75 ? -0.956 13.973 -1.835 1.00 81.00 75 LEU A C 1
ATOM 565 O O . LEU A 1 75 ? -0.893 14.337 -0.660 1.00 81.00 75 LEU A O 1
ATOM 569 N N . LEU A 1 76 ? -1.708 14.614 -2.735 1.00 82.06 76 LEU A N 1
ATOM 570 C CA . LEU A 1 76 ? -2.546 15.768 -2.402 1.00 82.06 76 LEU A CA 1
ATOM 571 C C . LEU A 1 76 ? -3.608 15.418 -1.353 1.00 82.06 76 LEU A C 1
ATOM 573 O O . LEU A 1 76 ? -3.802 16.180 -0.406 1.00 82.06 76 LEU A O 1
ATOM 577 N N . LEU A 1 77 ? -4.268 14.264 -1.480 1.00 81.38 77 LEU A N 1
ATOM 578 C CA . LEU A 1 77 ? -5.257 13.790 -0.508 1.00 81.38 77 LEU A CA 1
ATOM 579 C C . LEU A 1 77 ? -4.631 13.484 0.858 1.00 81.38 77 LEU A C 1
ATOM 581 O O . LEU A 1 77 ? -5.228 13.815 1.882 1.00 81.38 77 LEU A O 1
ATOM 585 N N . VAL A 1 78 ? -3.422 12.919 0.895 1.00 78.88 78 VAL A N 1
ATOM 586 C CA . VAL A 1 78 ? -2.668 12.688 2.136 1.00 78.88 78 VAL A CA 1
ATOM 587 C C . VAL A 1 78 ? -2.306 14.017 2.802 1.00 78.88 78 VAL A C 1
ATOM 589 O O . VAL A 1 78 ? -2.553 14.182 3.998 1.00 78.88 78 VAL A O 1
ATOM 592 N N . LEU A 1 79 ? -1.798 14.997 2.047 1.00 80.50 79 LEU A N 1
ATOM 593 C CA . LEU A 1 79 ? -1.480 16.333 2.565 1.00 80.50 79 LEU A CA 1
ATOM 594 C C . LEU A 1 79 ? -2.728 17.049 3.095 1.00 80.50 79 LEU A C 1
ATOM 596 O O . LEU A 1 79 ? -2.711 17.573 4.210 1.00 80.50 79 LEU A O 1
ATOM 600 N N . LEU A 1 80 ? -3.837 17.015 2.352 1.00 80.75 80 LEU A N 1
ATOM 601 C CA . LEU A 1 80 ? -5.127 17.541 2.807 1.00 80.75 80 LEU A CA 1
ATOM 602 C C . LEU A 1 80 ? -5.614 16.818 4.073 1.00 80.75 80 LEU A C 1
ATOM 604 O O . LEU A 1 80 ? -6.095 17.462 5.007 1.00 80.75 80 LEU A O 1
ATOM 608 N N . GLY A 1 81 ? -5.446 15.497 4.153 1.00 71.88 81 GLY A N 1
ATOM 609 C CA . GLY A 1 81 ? -5.741 14.692 5.339 1.00 71.88 81 GLY A CA 1
ATOM 610 C C . GLY A 1 81 ? -4.905 15.095 6.557 1.00 71.88 81 GLY A C 1
ATOM 611 O 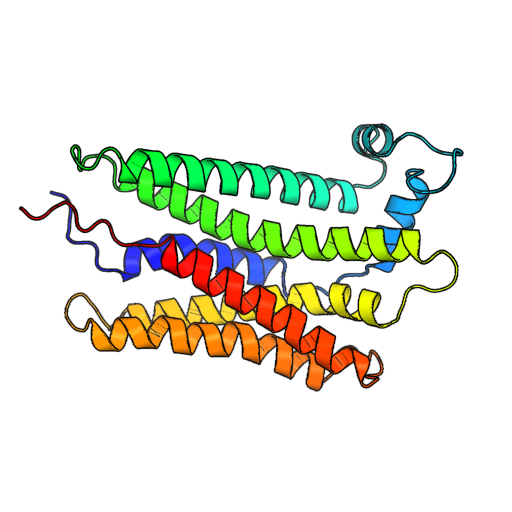O . GLY A 1 81 ? -5.439 15.214 7.663 1.00 71.88 81 GLY A O 1
ATOM 612 N N . MET A 1 82 ? -3.615 15.379 6.375 1.00 75.62 82 MET A N 1
ATOM 613 C CA . MET A 1 82 ? -2.744 15.866 7.449 1.00 75.62 82 MET A CA 1
ATOM 614 C C . MET A 1 82 ? -3.125 17.278 7.903 1.00 75.62 82 MET A C 1
ATOM 616 O O . MET A 1 82 ? -3.272 17.511 9.102 1.00 75.62 82 MET A O 1
ATOM 620 N N . VAL A 1 83 ? -3.350 18.206 6.966 1.00 77.31 83 VAL A N 1
ATOM 621 C CA . VAL A 1 83 ? -3.760 19.588 7.273 1.00 77.31 83 VAL A CA 1
ATOM 622 C C . VAL A 1 83 ? -5.098 19.597 8.008 1.00 77.31 83 VAL A C 1
ATOM 624 O O . VAL A 1 83 ? -5.235 20.246 9.043 1.00 77.31 83 VAL A O 1
ATOM 627 N N . THR A 1 84 ? -6.082 18.831 7.535 1.00 72.81 84 THR A N 1
ATOM 628 C CA . THR A 1 84 ? -7.378 18.712 8.218 1.00 72.81 84 THR A CA 1
ATOM 629 C C . THR A 1 84 ? -7.251 18.037 9.584 1.00 72.81 84 THR A C 1
ATOM 631 O O . THR A 1 84 ? -7.911 18.471 10.527 1.00 72.81 84 THR A O 1
ATOM 634 N N . GLY A 1 85 ? -6.374 17.039 9.734 1.00 67.81 85 GLY A N 1
ATOM 635 C CA . GLY A 1 85 ? -6.038 16.428 11.023 1.00 67.81 85 GLY A CA 1
ATOM 636 C C . GLY A 1 85 ? -5.444 17.432 12.016 1.00 67.81 85 GLY A C 1
ATOM 637 O O . GLY A 1 85 ? -5.904 17.516 13.155 1.00 67.81 85 GLY A O 1
ATOM 638 N N . PHE A 1 86 ? -4.495 18.257 11.569 1.00 68.31 86 PHE A N 1
ATOM 639 C CA . PHE A 1 86 ? -3.871 19.306 12.379 1.00 68.31 86 PHE A CA 1
ATOM 640 C C . PHE A 1 86 ? -4.878 20.391 12.787 1.00 68.31 86 PHE A C 1
ATOM 642 O O . PHE A 1 86 ? -4.996 20.734 13.963 1.00 68.31 86 PHE A O 1
ATOM 649 N N . LEU A 1 87 ? -5.690 20.871 11.841 1.00 66.75 87 LEU A N 1
ATOM 650 C CA . LEU A 1 87 ? -6.736 21.863 12.109 1.00 66.75 87 LEU A CA 1
ATOM 651 C C . LEU A 1 87 ? -7.801 21.343 13.089 1.00 66.75 87 LEU A C 1
ATOM 653 O O . LEU A 1 87 ? -8.319 22.117 13.898 1.00 66.75 87 LEU A O 1
ATOM 657 N N . ARG A 1 88 ? -8.112 20.040 13.049 1.00 63.72 88 ARG A N 1
ATOM 658 C CA . ARG A 1 88 ? -9.014 19.376 14.007 1.00 63.72 88 ARG A CA 1
ATOM 659 C C . ARG A 1 88 ? -8.387 19.247 15.392 1.00 63.72 88 ARG A C 1
ATOM 661 O O . ARG A 1 88 ? -9.078 19.508 16.371 1.00 63.72 88 ARG A O 1
ATOM 668 N N . TYR A 1 89 ? -7.097 18.913 15.476 1.00 58.81 89 TYR A N 1
ATOM 669 C CA . TYR A 1 89 ? -6.361 18.846 16.743 1.00 58.81 89 TYR A CA 1
ATOM 670 C C . TYR A 1 89 ? -6.335 20.205 17.466 1.00 58.81 89 TYR A C 1
ATOM 672 O O . TYR A 1 89 ? -6.473 20.263 18.684 1.00 58.81 89 TYR A O 1
ATOM 680 N N . CYS A 1 90 ? -6.253 21.311 16.719 1.00 52.19 90 CYS A N 1
ATOM 681 C CA . CYS A 1 90 ? -6.255 22.665 17.280 1.00 52.19 90 CYS A CA 1
ATOM 682 C C . CYS A 1 90 ? -7.652 23.222 17.635 1.00 52.19 90 CYS A C 1
ATOM 684 O O . CYS A 1 90 ? -7.735 24.223 18.346 1.00 52.19 90 CYS A O 1
ATOM 686 N N . ARG A 1 91 ? -8.759 22.623 17.164 1.00 51.41 91 ARG A N 1
ATOM 687 C CA . ARG A 1 91 ? -10.139 23.115 17.391 1.00 51.41 91 ARG A CA 1
ATOM 688 C C . ARG A 1 91 ? -11.045 22.050 18.028 1.00 51.41 91 ARG A C 1
ATOM 690 O O . ARG A 1 91 ? -12.098 21.712 17.495 1.00 51.41 91 ARG A O 1
ATOM 697 N N . CYS A 1 92 ? -10.702 21.582 19.226 1.00 49.72 92 CYS A N 1
ATOM 698 C CA . CYS A 1 92 ? -11.510 20.641 20.025 1.00 49.72 92 CYS A CA 1
ATOM 699 C C . CYS A 1 92 ? -12.798 21.236 20.651 1.00 49.72 92 CYS A C 1
ATOM 701 O O . CYS A 1 92 ? -13.209 20.793 21.720 1.00 49.72 92 CYS A O 1
ATOM 703 N N . ARG A 1 93 ? -13.448 22.243 20.043 1.00 45.78 93 ARG A N 1
ATOM 704 C CA . ARG A 1 93 ? -14.606 22.935 20.660 1.00 45.78 93 ARG A CA 1
ATOM 705 C C . ARG A 1 93 ? -15.951 22.743 19.954 1.00 45.78 93 ARG A C 1
ATOM 707 O O . ARG A 1 93 ? -16.964 23.212 20.460 1.00 45.78 93 ARG A O 1
ATOM 714 N N . SER A 1 94 ? -16.021 22.047 18.816 1.00 46.38 94 SER A N 1
ATOM 715 C CA . SER A 1 94 ? -17.308 21.809 18.136 1.00 46.38 94 SER A CA 1
ATOM 716 C C . SER A 1 94 ? -17.418 20.393 17.569 1.00 46.38 94 SER A C 1
ATOM 718 O O . SER A 1 94 ? -16.934 20.093 16.483 1.00 46.38 94 SER A O 1
ATOM 720 N N . CYS A 1 95 ? -18.115 19.534 18.316 1.00 51.75 95 CYS A N 1
ATOM 721 C CA . CYS A 1 95 ? -18.425 18.121 18.047 1.00 51.75 95 CYS A CA 1
ATOM 722 C C . CYS A 1 95 ? -19.294 17.840 16.791 1.00 51.75 95 CYS A C 1
ATOM 724 O O . CYS A 1 95 ? -19.798 16.732 16.644 1.00 51.75 95 CYS A O 1
ATOM 726 N N . CYS A 1 96 ? -19.524 18.798 15.884 1.00 45.84 96 CYS A N 1
ATOM 727 C CA . CYS A 1 96 ? -20.673 18.730 14.964 1.00 45.84 96 CYS A CA 1
ATOM 728 C C . CYS A 1 96 ? -20.439 18.089 13.579 1.00 45.84 96 CYS A C 1
ATOM 730 O O . CYS A 1 96 ? -21.396 17.952 12.824 1.00 45.84 96 CYS A O 1
ATOM 732 N N . HIS A 1 97 ? -19.227 17.647 13.217 1.00 57.31 97 HIS A N 1
ATOM 733 C CA . HIS A 1 97 ? -18.978 17.068 11.881 1.00 57.31 97 HIS A CA 1
ATOM 734 C C . HIS A 1 97 ? -18.260 15.711 11.909 1.00 57.31 97 HIS A C 1
ATOM 736 O O . HIS A 1 97 ? -17.232 15.522 11.258 1.00 57.31 97 HIS A O 1
ATOM 742 N N . CYS A 1 98 ? -18.830 14.727 12.616 1.00 64.75 98 CYS A N 1
ATOM 743 C CA . CYS A 1 98 ? -18.363 13.333 12.562 1.00 64.75 98 CYS A CA 1
ATOM 744 C C . CYS A 1 98 ? -18.374 12.770 11.126 1.00 64.75 98 CYS A C 1
ATOM 746 O O . CYS A 1 98 ? -17.448 12.067 10.738 1.00 64.75 98 CYS A O 1
ATOM 748 N N . TYR A 1 99 ? -19.357 13.152 10.301 1.00 68.12 99 TYR A N 1
ATOM 749 C CA . TYR A 1 99 ? -19.444 12.738 8.894 1.00 68.12 99 TYR A CA 1
ATOM 750 C C . TYR A 1 99 ? -18.217 13.158 8.065 1.00 68.12 99 TYR A C 1
ATOM 752 O O . TYR A 1 99 ? -17.623 12.338 7.369 1.00 68.12 99 TYR A O 1
ATOM 760 N N . LEU A 1 100 ? -17.778 14.415 8.197 1.00 70.94 100 LEU A N 1
ATOM 761 C CA . LEU A 1 100 ? -16.585 14.914 7.506 1.00 70.94 100 LEU A CA 1
ATOM 762 C C . LEU A 1 100 ? -15.311 14.213 8.008 1.00 70.94 100 LEU A C 1
ATOM 764 O O . LEU A 1 100 ? -14.340 14.076 7.265 1.00 70.94 100 LEU A O 1
ATOM 768 N N . ALA A 1 101 ? -15.291 13.769 9.267 1.00 72.62 101 ALA A N 1
ATOM 769 C CA . ALA A 1 101 ? -14.180 12.990 9.800 1.00 72.62 101 ALA A CA 1
ATOM 770 C C . ALA A 1 101 ? -14.085 11.606 9.151 1.00 72.62 101 ALA A C 1
ATOM 772 O O . ALA A 1 101 ? -13.006 11.228 8.704 1.00 72.62 101 ALA A O 1
ATOM 773 N N . TYR A 1 102 ? -15.211 10.906 9.009 1.00 74.56 102 TYR A N 1
ATOM 774 C CA . TYR A 1 102 ? -15.258 9.611 8.328 1.00 74.56 102 TYR A CA 1
ATOM 775 C C . TYR A 1 102 ? -14.901 9.708 6.847 1.00 74.56 102 TYR A C 1
ATOM 777 O O . TYR A 1 102 ? -14.136 8.884 6.356 1.00 74.56 102 TYR A O 1
ATOM 785 N N . LEU A 1 103 ? -15.382 10.741 6.153 1.00 77.75 103 LEU A N 1
ATOM 786 C CA . LEU A 1 103 ? -15.084 10.941 4.735 1.00 77.75 103 LEU A CA 1
ATOM 787 C C . LEU A 1 103 ? -13.589 11.220 4.510 1.00 77.75 103 LEU A C 1
ATOM 789 O O . LEU A 1 103 ? -12.977 10.625 3.628 1.00 77.75 103 LEU A O 1
ATOM 793 N N . VAL A 1 104 ? -12.970 12.033 5.375 1.00 80.31 104 VAL A N 1
ATOM 794 C CA . VAL A 1 104 ? -11.514 12.251 5.356 1.00 80.31 104 VAL A CA 1
ATOM 795 C C . VAL A 1 104 ? -10.745 10.961 5.648 1.00 80.31 104 VAL A C 1
ATOM 797 O O . VAL A 1 104 ? -9.758 10.693 4.974 1.00 80.31 104 VAL A O 1
ATOM 800 N N . ASN A 1 105 ? -11.206 10.137 6.590 1.00 82.62 105 ASN A N 1
ATOM 801 C CA . ASN A 1 105 ? -10.589 8.842 6.884 1.00 82.62 105 ASN A CA 1
ATOM 802 C C . ASN A 1 105 ? -10.649 7.880 5.684 1.00 82.62 105 ASN A C 1
ATOM 804 O O . ASN A 1 105 ? -9.654 7.218 5.399 1.00 82.62 105 ASN A O 1
ATOM 808 N N . ILE A 1 106 ? -11.770 7.843 4.954 1.00 84.12 106 ILE A N 1
ATOM 809 C CA . ILE A 1 106 ? -11.908 7.049 3.722 1.00 84.12 106 ILE A CA 1
ATOM 810 C C . ILE A 1 106 ? -10.922 7.538 2.658 1.00 84.12 106 ILE A C 1
ATOM 812 O O . ILE A 1 106 ? -10.158 6.747 2.104 1.00 84.12 106 ILE A O 1
ATOM 816 N N . CYS A 1 107 ? -10.893 8.849 2.400 1.00 82.56 107 CYS A N 1
ATOM 817 C CA . CYS A 1 107 ? -9.958 9.428 1.438 1.00 82.56 107 CYS A CA 1
ATOM 818 C C . CYS A 1 107 ? -8.503 9.158 1.831 1.00 82.56 107 CYS A C 1
ATOM 820 O O . CYS A 1 107 ? -7.700 8.821 0.970 1.00 82.56 107 CYS A O 1
ATOM 822 N N . PHE A 1 108 ? -8.171 9.268 3.118 1.00 84.69 108 PHE A N 1
ATOM 823 C CA . PHE A 1 108 ? -6.824 9.027 3.622 1.00 84.69 108 PHE A CA 1
ATOM 824 C C . PHE A 1 108 ? -6.408 7.562 3.470 1.00 84.69 108 PHE A C 1
ATOM 826 O O . PHE A 1 108 ? -5.299 7.298 3.019 1.00 84.69 108 PHE A O 1
ATOM 833 N N . GLY A 1 109 ? -7.292 6.610 3.786 1.00 83.81 109 GLY A N 1
ATOM 834 C CA . GLY A 1 109 ? -7.026 5.183 3.599 1.00 83.81 109 GLY A CA 1
ATOM 835 C C . GLY A 1 109 ? -6.736 4.832 2.141 1.00 83.81 109 GLY A C 1
ATOM 836 O O . GLY A 1 109 ? -5.702 4.238 1.845 1.00 83.81 109 GLY A O 1
ATOM 837 N N . PHE A 1 110 ? -7.597 5.280 1.220 1.00 85.31 110 PHE A N 1
ATOM 838 C CA . PHE A 1 110 ? -7.375 5.099 -0.218 1.00 85.31 110 PHE A CA 1
ATOM 839 C C . PHE A 1 110 ? -6.064 5.745 -0.677 1.00 85.31 110 PHE A C 1
ATOM 841 O O . PHE A 1 110 ? -5.257 5.119 -1.358 1.00 85.31 110 PHE A O 1
ATOM 848 N N . ALA A 1 111 ? -5.848 7.002 -0.286 1.00 85.81 111 ALA A N 1
ATOM 849 C CA . ALA A 1 111 ? -4.699 7.776 -0.716 1.00 85.81 111 ALA A CA 1
ATOM 850 C C . ALA A 1 111 ? -3.386 7.185 -0.201 1.00 85.81 111 ALA A C 1
ATOM 852 O O . ALA A 1 111 ? -2.423 7.139 -0.947 1.00 85.81 111 ALA A O 1
ATOM 853 N N . MET A 1 112 ? -3.336 6.677 1.029 1.00 83.38 112 MET A N 1
ATOM 854 C CA . MET A 1 112 ? -2.130 6.037 1.555 1.00 83.38 112 MET A CA 1
ATOM 855 C C . MET A 1 112 ? -1.791 4.751 0.799 1.00 83.38 112 MET A C 1
ATOM 857 O O . MET A 1 112 ? -0.643 4.591 0.396 1.00 83.38 112 MET A O 1
ATOM 861 N N . ALA A 1 113 ? -2.777 3.884 0.539 1.00 84.69 113 ALA A N 1
ATOM 862 C CA . ALA A 1 113 ? -2.557 2.669 -0.247 1.00 84.69 113 ALA A CA 1
ATOM 863 C C . ALA A 1 113 ? -2.076 3.000 -1.671 1.00 84.69 113 ALA A C 1
ATOM 865 O O . ALA A 1 113 ? -1.067 2.467 -2.120 1.00 84.69 113 ALA A O 1
ATOM 866 N N . ALA A 1 114 ? -2.730 3.954 -2.340 1.00 84.88 114 ALA A N 1
ATOM 867 C CA . ALA A 1 114 ? -2.351 4.390 -3.682 1.00 84.88 114 ALA A CA 1
ATOM 868 C C . ALA A 1 114 ? -1.002 5.126 -3.741 1.00 84.88 114 ALA A C 1
ATOM 870 O O . ALA A 1 114 ? -0.305 5.077 -4.754 1.00 84.88 114 ALA A O 1
ATOM 871 N N . LEU A 1 115 ? -0.627 5.830 -2.670 1.00 84.25 115 LEU A N 1
ATOM 872 C CA . LEU A 1 115 ? 0.636 6.554 -2.589 1.00 84.25 115 LEU A CA 1
ATOM 873 C C . LEU A 1 115 ? 1.814 5.588 -2.488 1.00 84.25 115 LEU A C 1
ATOM 875 O O . LEU A 1 115 ? 2.773 5.751 -3.232 1.00 84.25 115 LEU A O 1
ATOM 879 N N . VAL A 1 116 ? 1.734 4.597 -1.596 1.00 83.31 116 VAL A N 1
ATOM 880 C CA . VAL A 1 116 ? 2.754 3.541 -1.443 1.00 83.31 116 VAL A CA 1
ATOM 881 C C . VAL A 1 116 ? 3.012 2.874 -2.774 1.00 83.31 116 VAL A C 1
ATOM 883 O O . VAL A 1 116 ? 4.139 2.849 -3.258 1.00 83.31 116 VAL A O 1
ATOM 886 N N . ASP A 1 117 ? 1.914 2.419 -3.354 1.00 82.69 117 ASP A N 1
ATOM 887 C CA . ASP A 1 117 ? 1.870 1.587 -4.531 1.00 82.69 117 ASP A CA 1
ATOM 888 C C . ASP A 1 117 ? 2.265 2.331 -5.809 1.00 82.69 117 ASP A C 1
ATOM 890 O O . ASP A 1 117 ? 2.833 1.778 -6.741 1.00 82.69 117 ASP A O 1
ATOM 894 N N . GLY A 1 118 ? 1.943 3.617 -5.897 1.00 78.50 118 GLY A N 1
ATOM 895 C CA . GLY A 1 118 ? 2.352 4.424 -7.034 1.00 78.50 118 GLY A CA 1
ATOM 896 C C . GLY A 1 118 ? 3.795 4.921 -6.916 1.00 78.50 118 GLY A C 1
ATOM 897 O O . GLY A 1 118 ? 4.519 4.957 -7.912 1.00 78.50 118 GLY A O 1
ATOM 898 N N . ILE A 1 119 ? 4.241 5.277 -5.705 1.00 80.44 119 ILE A N 1
ATOM 899 C CA . ILE A 1 119 ? 5.612 5.745 -5.472 1.00 80.44 119 ILE A CA 1
ATOM 900 C C . ILE A 1 119 ? 6.615 4.611 -5.656 1.00 80.44 119 ILE A C 1
ATOM 902 O O . ILE A 1 119 ? 7.637 4.841 -6.302 1.00 80.44 119 ILE A O 1
ATOM 906 N N . GLY A 1 120 ? 6.375 3.416 -5.113 1.00 77.94 120 GLY A N 1
ATOM 907 C CA . GLY A 1 120 ? 7.322 2.312 -5.265 1.00 77.94 120 GLY A CA 1
ATOM 908 C C . GLY A 1 120 ? 7.456 1.888 -6.730 1.00 77.94 120 GLY A C 1
ATOM 909 O O . GLY A 1 120 ? 8.585 1.737 -7.211 1.00 77.94 120 GLY A O 1
ATOM 910 N N . TYR A 1 121 ? 6.351 1.849 -7.478 1.00 77.44 121 TYR A N 1
ATOM 911 C CA . TYR A 1 121 ? 6.363 1.582 -8.916 1.00 77.44 121 TYR A CA 1
ATOM 912 C C . TYR A 1 121 ? 7.154 2.647 -9.677 1.00 77.44 121 TYR A C 1
ATOM 914 O O . TYR A 1 121 ? 8.025 2.325 -10.490 1.00 77.44 121 TYR A O 1
ATOM 922 N N . PHE A 1 122 ? 6.911 3.924 -9.371 1.00 75.31 122 PHE A N 1
ATOM 923 C CA . PHE A 1 122 ? 7.591 5.049 -10.009 1.00 75.31 122 PHE A CA 1
ATOM 924 C C . PHE A 1 122 ? 9.091 5.096 -9.689 1.00 75.31 122 PHE A C 1
ATOM 926 O O . PHE A 1 122 ? 9.907 5.266 -10.597 1.00 75.31 122 PHE A O 1
ATOM 933 N N . ILE A 1 123 ? 9.477 4.891 -8.425 1.00 76.50 123 ILE A N 1
ATOM 934 C CA . ILE A 1 123 ? 10.882 4.813 -8.000 1.00 76.50 123 ILE A CA 1
ATOM 935 C C . ILE A 1 123 ? 11.586 3.656 -8.710 1.00 76.50 123 ILE A C 1
ATOM 937 O O . ILE A 1 123 ? 12.705 3.837 -9.189 1.00 76.50 123 ILE A O 1
ATOM 941 N N . CYS A 1 124 ? 10.940 2.493 -8.839 1.00 75.81 124 CYS A N 1
ATOM 942 C CA . CYS A 1 124 ? 11.502 1.377 -9.597 1.00 75.81 124 CYS A CA 1
ATOM 943 C C . CYS A 1 124 ? 11.721 1.741 -11.064 1.00 75.81 124 CYS A C 1
ATOM 945 O O . CYS A 1 124 ? 12.798 1.478 -11.594 1.00 75.81 124 CYS A O 1
ATOM 947 N N . GLY A 1 125 ? 10.746 2.394 -11.701 1.00 71.44 125 GLY A N 1
ATOM 948 C CA . GLY A 1 125 ? 10.886 2.898 -13.067 1.00 71.44 125 GLY A CA 1
ATOM 949 C C . GLY A 1 125 ? 12.074 3.850 -13.224 1.00 71.44 125 GLY A C 1
ATOM 950 O O . GLY A 1 125 ? 12.879 3.675 -14.136 1.00 71.44 125 GLY A O 1
ATOM 951 N N . LEU A 1 126 ? 12.237 4.808 -12.306 1.00 73.12 126 LEU A N 1
ATOM 952 C CA . LEU A 1 126 ? 13.366 5.744 -12.317 1.00 73.12 126 LEU A CA 1
ATOM 953 C C . LEU A 1 126 ? 14.711 5.041 -12.112 1.00 73.12 126 LEU A C 1
ATOM 955 O O . LEU A 1 126 ? 15.655 5.303 -12.855 1.00 73.12 126 LEU A O 1
ATOM 959 N N . LEU A 1 127 ? 14.810 4.130 -11.142 1.00 73.62 127 LEU A N 1
ATOM 960 C CA . LEU A 1 127 ? 16.042 3.381 -10.877 1.00 73.62 127 LEU A CA 1
ATOM 961 C C . LEU A 1 127 ? 16.490 2.557 -12.092 1.00 73.62 127 LEU A C 1
ATOM 963 O O . LEU A 1 127 ? 17.690 2.434 -12.329 1.00 73.62 127 LEU A O 1
ATOM 967 N N . MET A 1 128 ? 15.551 2.035 -12.888 1.00 73.19 128 MET A N 1
ATOM 968 C CA . MET A 1 128 ? 15.876 1.333 -14.133 1.00 73.19 128 MET A CA 1
ATOM 969 C C . MET A 1 128 ? 16.444 2.257 -15.215 1.00 73.19 128 MET A C 1
ATOM 971 O O . MET A 1 128 ? 17.292 1.818 -15.987 1.00 73.19 128 MET A O 1
ATOM 975 N N . ILE A 1 129 ? 16.024 3.525 -15.260 1.00 70.56 129 ILE A N 1
ATOM 976 C CA . ILE A 1 129 ? 16.562 4.526 -16.196 1.00 70.56 129 ILE A CA 1
ATOM 977 C C . ILE A 1 129 ? 18.004 4.878 -15.830 1.00 70.56 129 ILE A C 1
ATOM 979 O O . ILE A 1 129 ? 18.872 4.854 -16.696 1.00 70.56 129 ILE A O 1
ATOM 983 N N . TYR A 1 130 ? 18.271 5.138 -14.547 1.00 69.69 130 TYR A N 1
ATOM 984 C CA . TYR A 1 130 ? 19.606 5.517 -14.070 1.00 69.69 130 TYR A CA 1
ATOM 985 C C . TYR A 1 130 ? 20.644 4.387 -14.144 1.00 69.69 130 TYR A C 1
ATOM 987 O O . TYR A 1 130 ? 21.839 4.654 -14.068 1.00 69.69 130 TYR A O 1
ATOM 995 N N . ALA A 1 131 ? 20.217 3.126 -14.264 1.00 68.94 131 ALA A N 1
ATOM 996 C CA . ALA A 1 131 ? 21.129 1.985 -14.291 1.00 68.94 131 ALA A CA 1
ATOM 997 C C . ALA A 1 131 ? 21.826 1.761 -15.651 1.00 68.94 131 ALA A C 1
ATOM 999 O O . ALA A 1 131 ? 22.784 0.992 -15.671 1.00 68.94 131 ALA A O 1
ATOM 1000 N N . GLU A 1 132 ? 21.364 2.409 -16.738 1.00 60.72 132 GLU A N 1
ATOM 1001 C CA . GLU A 1 132 ? 21.868 2.490 -18.138 1.00 60.72 132 GLU A CA 1
ATOM 1002 C C . GLU A 1 132 ? 22.320 1.205 -18.874 1.00 60.72 132 GLU A C 1
ATOM 1004 O O . GLU A 1 132 ? 22.170 1.123 -20.090 1.00 60.72 132 GLU A O 1
ATOM 1009 N N . THR A 1 133 ? 22.852 0.183 -18.205 1.00 54.72 133 THR A N 1
ATOM 1010 C CA . THR A 1 133 ? 23.491 -0.989 -18.822 1.00 54.72 133 THR A CA 1
ATOM 1011 C C . THR A 1 133 ? 22.812 -2.302 -18.451 1.00 54.72 133 THR A C 1
ATOM 1013 O O . THR A 1 133 ? 22.575 -3.107 -19.346 1.00 54.72 133 THR A O 1
ATOM 1016 N N . GLN A 1 134 ? 22.411 -2.510 -17.192 1.00 58.12 134 GLN A N 1
ATOM 1017 C CA . GLN A 1 134 ? 21.481 -3.568 -16.770 1.00 58.12 134 GLN A CA 1
ATOM 1018 C C . GLN A 1 134 ? 20.827 -3.156 -15.445 1.00 58.12 134 GLN A C 1
ATOM 1020 O O . GLN A 1 134 ? 21.548 -2.945 -14.466 1.00 58.12 134 GLN A O 1
ATOM 1025 N N . PRO A 1 135 ? 19.489 -3.055 -15.355 1.00 59.59 135 PRO A N 1
ATOM 1026 C CA . PRO A 1 135 ? 18.870 -2.759 -14.077 1.00 59.59 135 PRO A CA 1
ATOM 1027 C C . PRO A 1 135 ? 19.120 -3.922 -13.114 1.00 59.59 135 PRO A C 1
ATOM 1029 O O . PRO A 1 135 ? 19.001 -5.085 -13.517 1.00 59.59 135 PRO A O 1
ATOM 1032 N N . PRO A 1 136 ? 19.466 -3.648 -11.846 1.00 64.06 136 PRO A N 1
ATOM 1033 C CA . PRO A 1 136 ? 19.700 -4.712 -10.884 1.00 64.06 136 PRO A CA 1
ATOM 1034 C C . PRO A 1 136 ? 18.424 -5.547 -10.746 1.00 64.06 136 PRO A C 1
ATOM 1036 O O . PRO A 1 136 ? 17.330 -4.994 -10.617 1.00 64.06 136 PRO A O 1
ATOM 1039 N N . THR A 1 137 ? 18.556 -6.876 -10.746 1.00 66.88 137 THR A N 1
ATOM 1040 C CA . THR A 1 137 ? 17.439 -7.836 -10.604 1.00 66.88 137 THR A CA 1
ATOM 1041 C C . THR A 1 137 ? 16.504 -7.494 -9.446 1.00 66.88 137 THR A C 1
ATOM 1043 O O . THR A 1 137 ? 15.294 -7.683 -9.536 1.00 66.88 137 THR A O 1
ATOM 1046 N N . SER A 1 138 ? 17.055 -6.896 -8.395 1.00 66.56 138 SER A N 1
ATOM 1047 C CA . SER A 1 138 ? 16.331 -6.450 -7.217 1.00 66.56 138 SER A CA 1
ATOM 1048 C C . SER A 1 138 ? 15.289 -5.349 -7.508 1.00 66.56 138 SER A C 1
ATOM 1050 O O . SER A 1 138 ? 14.228 -5.350 -6.895 1.00 66.56 138 SER A O 1
ATOM 1052 N N . THR A 1 139 ? 15.514 -4.448 -8.475 1.00 69.81 139 THR A N 1
ATOM 1053 C CA . THR A 1 139 ? 14.512 -3.429 -8.879 1.00 69.81 139 THR A CA 1
ATOM 1054 C C . THR A 1 139 ? 13.328 -4.037 -9.627 1.00 69.81 139 THR A C 1
ATOM 1056 O O . THR A 1 139 ? 12.187 -3.624 -9.424 1.00 69.81 139 THR A O 1
ATOM 1059 N N . PHE A 1 140 ? 13.576 -5.064 -10.444 1.00 71.19 140 PHE A N 1
ATOM 1060 C CA . PHE A 1 140 ? 12.510 -5.837 -11.082 1.00 71.19 140 PHE A CA 1
ATOM 1061 C C . PHE A 1 140 ? 11.705 -6.634 -10.060 1.00 71.19 140 PHE A C 1
ATOM 1063 O O . PHE A 1 140 ? 10.482 -6.692 -10.169 1.00 71.19 140 PHE A O 1
ATOM 1070 N N . MET A 1 141 ? 12.375 -7.215 -9.060 1.00 70.00 141 MET A N 1
ATOM 1071 C CA . MET A 1 141 ? 11.693 -7.889 -7.959 1.00 70.00 141 MET A CA 1
ATOM 1072 C C . MET A 1 141 ? 10.828 -6.924 -7.164 1.00 70.00 141 MET A C 1
ATOM 1074 O O . MET A 1 141 ? 9.659 -7.223 -6.951 1.00 70.00 141 MET A O 1
ATOM 1078 N N . PHE A 1 142 ? 11.359 -5.764 -6.772 1.00 74.88 142 PHE A N 1
ATOM 1079 C CA . PHE A 1 142 ? 10.598 -4.806 -5.976 1.00 74.88 142 PHE A CA 1
ATOM 1080 C C . PHE A 1 142 ? 9.296 -4.415 -6.668 1.00 74.88 142 PHE A C 1
ATOM 1082 O O . PHE A 1 142 ? 8.232 -4.554 -6.080 1.00 74.88 142 PHE A O 1
ATOM 1089 N N . ALA A 1 143 ? 9.358 -4.029 -7.943 1.00 75.00 143 ALA A N 1
ATOM 1090 C CA . ALA A 1 143 ? 8.158 -3.683 -8.693 1.00 75.00 143 ALA A CA 1
ATOM 1091 C C . ALA A 1 143 ? 7.202 -4.873 -8.866 1.00 75.00 143 ALA A C 1
ATOM 1093 O O . ALA A 1 143 ? 5.993 -4.713 -8.733 1.00 75.00 143 ALA A O 1
ATOM 1094 N N . ALA A 1 144 ? 7.717 -6.077 -9.137 1.00 74.00 144 ALA A N 1
ATOM 1095 C CA . ALA A 1 144 ? 6.877 -7.262 -9.298 1.00 74.00 144 ALA A CA 1
ATOM 1096 C C . ALA A 1 144 ? 6.146 -7.650 -8.000 1.00 74.00 144 ALA A C 1
ATOM 1098 O O . ALA A 1 144 ? 5.006 -8.112 -8.065 1.00 74.00 144 ALA A O 1
ATOM 1099 N N . TYR A 1 145 ? 6.790 -7.456 -6.846 1.00 77.81 145 TYR A N 1
ATOM 1100 C CA . TYR A 1 145 ? 6.279 -7.820 -5.522 1.00 77.81 145 TYR A CA 1
ATOM 1101 C C . TYR A 1 145 ? 5.576 -6.673 -4.782 1.00 77.81 145 TYR A C 1
ATOM 1103 O O . TYR A 1 145 ? 4.913 -6.925 -3.780 1.00 77.81 145 TYR A O 1
ATOM 1111 N N . GLU A 1 146 ? 5.652 -5.438 -5.271 1.00 80.12 146 GLU A N 1
ATOM 1112 C CA . GLU A 1 146 ? 4.974 -4.282 -4.674 1.00 80.12 146 GLU A CA 1
ATOM 1113 C C . GLU A 1 146 ? 3.456 -4.485 -4.587 1.00 80.12 146 GLU A C 1
ATOM 1115 O O . GLU A 1 146 ? 2.875 -4.298 -3.522 1.00 80.12 146 GLU A O 1
ATOM 1120 N N . GLY A 1 147 ? 2.820 -4.975 -5.659 1.00 78.50 147 GLY A N 1
ATOM 1121 C CA . GLY A 1 147 ? 1.383 -5.277 -5.630 1.00 78.50 147 GLY A CA 1
ATOM 1122 C C . GLY A 1 147 ? 1.022 -6.293 -4.536 1.00 78.50 147 GLY A C 1
ATOM 1123 O O . GLY A 1 147 ? 0.016 -6.149 -3.839 1.00 78.50 147 GLY A O 1
ATOM 1124 N N . ILE A 1 148 ? 1.893 -7.282 -4.311 1.00 81.06 148 ILE A N 1
ATOM 1125 C CA . ILE A 1 148 ? 1.730 -8.268 -3.236 1.00 81.06 148 ILE A CA 1
ATOM 1126 C C . ILE A 1 148 ? 1.861 -7.606 -1.858 1.00 81.06 148 ILE A C 1
ATOM 1128 O O . ILE A 1 148 ? 1.148 -8.003 -0.935 1.00 81.06 148 ILE A O 1
ATOM 1132 N N . GLY A 1 149 ? 2.713 -6.587 -1.718 1.00 84.38 149 GLY A N 1
ATOM 1133 C CA . GLY A 1 149 ? 2.766 -5.720 -0.537 1.00 84.38 149 GLY A CA 1
ATOM 1134 C C . GLY A 1 149 ? 1.398 -5.125 -0.214 1.00 84.38 149 GLY A C 1
ATOM 1135 O O . GLY A 1 149 ? 0.859 -5.361 0.870 1.00 84.38 149 GLY A O 1
ATOM 1136 N N . VAL A 1 150 ? 0.767 -4.492 -1.203 1.00 85.94 150 VAL A N 1
ATOM 1137 C CA . VAL A 1 150 ? -0.563 -3.881 -1.061 1.00 85.94 150 VAL A CA 1
ATOM 1138 C C . VAL A 1 150 ? -1.650 -4.921 -0.767 1.00 85.94 150 VAL A C 1
ATOM 1140 O O . VAL A 1 150 ? -2.558 -4.676 0.032 1.00 85.94 150 VAL A O 1
ATOM 1143 N N . ALA A 1 151 ? -1.566 -6.112 -1.363 1.00 86.00 151 ALA A N 1
ATOM 1144 C CA . ALA A 1 151 ? -2.458 -7.219 -1.023 1.00 86.00 151 ALA A CA 1
ATOM 1145 C C . ALA A 1 151 ? -2.261 -7.672 0.438 1.00 86.00 151 ALA A C 1
ATOM 1147 O O . ALA A 1 151 ? -3.239 -7.894 1.155 1.00 86.00 151 ALA A O 1
ATOM 1148 N N . GLY A 1 152 ? -1.015 -7.742 0.916 1.00 87.00 152 GLY A N 1
ATOM 1149 C CA . GLY A 1 152 ? -0.680 -8.004 2.317 1.00 87.00 152 GLY A CA 1
ATOM 1150 C C . GLY A 1 152 ? -1.251 -6.946 3.265 1.00 87.00 152 GLY A C 1
ATOM 1151 O O . GLY A 1 152 ? -1.831 -7.287 4.299 1.00 87.00 152 GLY A O 1
ATOM 1152 N N . LEU A 1 153 ? -1.181 -5.671 2.878 1.00 88.00 153 LEU A N 1
ATOM 1153 C CA . LEU A 1 153 ? -1.784 -4.555 3.605 1.00 88.00 153 LEU A CA 1
ATOM 1154 C C . LEU A 1 153 ? -3.312 -4.670 3.680 1.00 88.00 153 LEU A C 1
ATOM 1156 O O . LEU A 1 153 ? -3.900 -4.433 4.739 1.00 88.00 153 LEU A O 1
ATOM 1160 N N . ALA A 1 154 ? -3.964 -5.083 2.590 1.00 88.56 154 ALA A N 1
ATOM 1161 C CA . ALA A 1 154 ? -5.398 -5.358 2.573 1.00 88.56 154 ALA A CA 1
ATOM 1162 C C . ALA A 1 154 ? -5.770 -6.499 3.534 1.00 88.56 154 ALA A C 1
ATOM 1164 O O . ALA A 1 154 ? -6.719 -6.361 4.308 1.00 88.56 154 ALA A O 1
ATOM 1165 N N . VAL A 1 155 ? -5.003 -7.594 3.560 1.00 90.12 155 VAL A N 1
ATOM 1166 C CA . VAL A 1 155 ? -5.228 -8.699 4.511 1.00 90.12 155 VAL A CA 1
ATOM 1167 C C . VAL A 1 155 ? -5.043 -8.224 5.955 1.00 90.12 155 VAL A C 1
ATOM 1169 O O . VAL A 1 155 ? -5.883 -8.518 6.809 1.00 90.12 155 VAL A O 1
ATOM 1172 N N . ALA A 1 156 ? -3.999 -7.440 6.232 1.00 90.38 156 ALA A N 1
ATOM 1173 C CA . ALA A 1 156 ? -3.752 -6.868 7.552 1.00 90.38 156 ALA A CA 1
ATOM 1174 C C . ALA A 1 156 ? -4.920 -5.993 8.030 1.00 90.38 156 ALA A C 1
ATOM 1176 O O . ALA A 1 156 ? -5.386 -6.136 9.165 1.00 90.38 156 ALA A O 1
ATOM 1177 N N . TRP A 1 157 ? -5.448 -5.123 7.166 1.00 90.38 157 TRP A N 1
ATOM 1178 C CA . TRP A 1 157 ? -6.605 -4.284 7.481 1.00 90.38 157 TRP A CA 1
ATOM 1179 C C . TRP A 1 157 ? -7.900 -5.079 7.643 1.00 90.38 157 TRP A C 1
ATOM 1181 O O . TRP A 1 157 ? -8.656 -4.810 8.579 1.00 90.38 157 TRP A O 1
ATOM 1191 N N . GLY A 1 158 ? -8.136 -6.086 6.801 1.00 89.19 158 GLY A N 1
ATOM 1192 C CA . GLY A 1 158 ? -9.273 -6.997 6.944 1.00 89.19 158 GLY A CA 1
ATOM 1193 C C . GLY A 1 158 ? -9.258 -7.704 8.300 1.00 89.19 158 GLY A C 1
ATOM 1194 O O . GLY A 1 158 ? -10.244 -7.662 9.036 1.00 89.19 158 GLY A O 1
ATOM 1195 N N . LEU A 1 159 ? -8.105 -8.258 8.688 1.00 88.88 159 LEU A N 1
ATOM 1196 C CA . LEU A 1 159 ? -7.917 -8.881 9.999 1.00 88.88 159 LEU A CA 1
ATOM 1197 C C . LEU A 1 159 ? -8.134 -7.877 11.141 1.00 88.88 159 LEU A C 1
ATOM 1199 O O . LEU A 1 159 ? -8.820 -8.175 12.115 1.00 88.88 159 LEU A O 1
ATOM 1203 N N . THR A 1 160 ? -7.595 -6.666 11.003 1.00 88.38 160 THR A N 1
ATOM 1204 C CA . THR A 1 160 ? -7.736 -5.589 11.994 1.00 88.38 160 THR A CA 1
ATOM 1205 C C . THR A 1 160 ? -9.204 -5.251 12.245 1.00 88.38 160 THR A C 1
ATOM 1207 O O . THR A 1 160 ? -9.615 -5.123 13.398 1.00 88.38 160 THR A O 1
ATOM 1210 N N . MET A 1 161 ? -10.021 -5.148 11.193 1.00 87.00 161 MET A N 1
ATOM 1211 C CA . MET A 1 161 ? -11.459 -4.901 11.337 1.00 87.00 161 MET A CA 1
ATOM 1212 C C . MET A 1 161 ? -12.180 -6.060 12.013 1.00 87.00 161 MET A C 1
ATOM 1214 O O . MET A 1 161 ? -12.981 -5.822 12.916 1.00 87.00 161 MET A O 1
ATOM 1218 N N . ILE A 1 162 ? -11.881 -7.299 11.610 1.00 87.56 162 ILE A N 1
ATOM 1219 C CA . ILE A 1 162 ? -12.481 -8.505 12.195 1.00 87.56 162 ILE A CA 1
ATOM 1220 C C . ILE A 1 162 ? -12.177 -8.577 13.694 1.00 87.56 162 ILE A C 1
ATOM 1222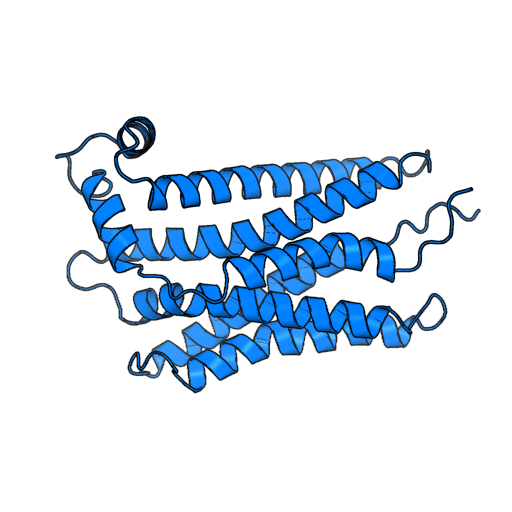 O O . ILE A 1 162 ? -13.064 -8.897 14.480 1.00 87.56 162 ILE A O 1
ATOM 1226 N N . LEU A 1 163 ? -10.953 -8.231 14.099 1.00 84.06 163 LEU A N 1
ATOM 1227 C CA . LEU A 1 163 ? -10.544 -8.220 15.502 1.00 84.06 163 LEU A CA 1
ATOM 1228 C C . LEU A 1 163 ? -11.141 -7.040 16.281 1.00 84.06 163 LEU A C 1
ATOM 1230 O O . LEU A 1 163 ? -11.532 -7.216 17.432 1.00 84.06 163 LEU A O 1
ATOM 1234 N N . LEU A 1 164 ? -11.257 -5.849 15.680 1.00 79.50 164 LEU A N 1
ATOM 1235 C CA . LEU A 1 164 ? -11.849 -4.671 16.334 1.00 79.50 164 LEU A CA 1
ATOM 1236 C C . LEU A 1 164 ? -13.364 -4.766 16.510 1.00 79.50 164 LEU A C 1
ATOM 1238 O O . LEU A 1 164 ? -13.888 -4.171 17.453 1.00 79.50 164 LEU A O 1
ATOM 1242 N N . PHE A 1 165 ? -14.059 -5.483 15.626 1.00 78.50 165 PHE A N 1
ATOM 1243 C CA . PHE A 1 165 ? -15.514 -5.618 15.651 1.00 78.50 165 PHE A CA 1
ATOM 1244 C C . PHE A 1 165 ? -16.059 -6.146 16.997 1.00 78.50 165 PHE A C 1
ATOM 1246 O O . PHE A 1 165 ? -16.896 -5.464 17.593 1.00 78.50 165 PHE A O 1
ATOM 1253 N N . PRO A 1 166 ? -15.577 -7.281 17.549 1.00 73.56 166 PRO A N 1
ATOM 1254 C CA . PRO A 1 166 ? -16.059 -7.804 18.829 1.00 73.56 166 PRO A CA 1
ATOM 1255 C C . PRO A 1 166 ? -15.526 -7.046 20.056 1.00 73.56 166 PRO A C 1
ATOM 1257 O O . PRO A 1 166 ? -16.111 -7.147 21.132 1.00 73.56 166 PRO A O 1
ATOM 1260 N N . LEU A 1 167 ? -14.429 -6.288 19.929 1.00 70.25 167 LEU A N 1
ATOM 1261 C CA . LEU A 1 167 ? -13.734 -5.678 21.073 1.00 70.25 167 LEU A CA 1
ATOM 1262 C C . LEU A 1 167 ? -14.489 -4.506 21.719 1.00 70.25 167 LEU A C 1
ATOM 1264 O O . LEU A 1 167 ? -14.207 -4.162 22.873 1.00 70.25 167 LEU A O 1
ATOM 1268 N N . GLY A 1 168 ? -15.460 -3.904 21.018 1.00 61.41 168 GLY A N 1
ATOM 1269 C CA . GLY A 1 168 ? -16.308 -2.830 21.549 1.00 61.41 168 GLY A CA 1
ATOM 1270 C C . GLY A 1 168 ? -15.508 -1.728 22.261 1.00 61.41 168 GLY A C 1
ATOM 1271 O O . GLY A 1 168 ? -14.351 -1.486 21.922 1.00 61.41 168 GLY A O 1
ATOM 1272 N N . ASP A 1 169 ? -16.102 -1.060 23.260 1.00 60.09 169 ASP A N 1
ATOM 1273 C CA . ASP A 1 169 ? -15.487 0.039 24.038 1.00 60.09 169 ASP A CA 1
ATOM 1274 C C . ASP A 1 169 ? -14.728 -0.365 25.308 1.00 60.09 169 ASP A C 1
ATOM 1276 O O . ASP A 1 169 ? -14.133 0.490 25.961 1.00 60.09 169 ASP A O 1
ATOM 1280 N N . ARG A 1 170 ? -14.727 -1.648 25.684 1.00 56.59 170 ARG A N 1
ATOM 1281 C CA . ARG A 1 170 ? -14.402 -2.047 27.065 1.00 56.59 170 ARG A CA 1
ATOM 1282 C C . ARG A 1 170 ? -12.997 -2.607 27.295 1.00 56.59 170 ARG A C 1
ATOM 1284 O O . ARG A 1 170 ? -12.611 -2.740 28.450 1.00 56.59 170 ARG A O 1
ATOM 1291 N N . GLN A 1 171 ? -12.214 -2.905 26.257 1.00 64.56 171 GLN A N 1
ATOM 1292 C CA . GLN A 1 171 ? -10.926 -3.599 26.419 1.00 64.56 171 GLN A CA 1
ATOM 1293 C C . GLN A 1 171 ? -9.760 -2.846 25.763 1.00 64.56 171 GLN A C 1
ATOM 1295 O O . GLN A 1 171 ? -9.317 -3.166 24.661 1.00 64.56 171 GLN A O 1
ATOM 1300 N N . PHE A 1 172 ? -9.242 -1.828 26.459 1.00 64.81 172 PHE A N 1
ATOM 1301 C CA . PHE A 1 172 ? -8.109 -1.016 25.994 1.00 64.81 172 PHE A CA 1
ATOM 1302 C C . PHE A 1 172 ? -6.841 -1.848 25.733 1.00 64.81 172 PHE A C 1
ATOM 1304 O O . PHE A 1 172 ? -6.181 -1.645 24.720 1.00 64.81 172 PHE A O 1
ATOM 1311 N N . SER A 1 173 ? -6.535 -2.825 26.591 1.00 65.69 173 SER A N 1
ATOM 1312 C CA . SER A 1 173 ? -5.369 -3.709 26.441 1.00 65.69 173 SER A CA 1
ATOM 1313 C C . SER A 1 173 ? -5.429 -4.558 25.168 1.00 65.69 173 SER A C 1
ATOM 1315 O O . SER A 1 173 ? -4.447 -4.639 24.437 1.00 65.69 173 SER A O 1
ATOM 1317 N N . LEU A 1 174 ? -6.593 -5.125 24.842 1.00 68.62 174 LEU A N 1
ATOM 1318 C CA . LEU A 1 174 ? -6.776 -5.912 23.620 1.00 68.62 174 LEU A CA 1
ATOM 1319 C C . LEU A 1 174 ? -6.775 -5.044 22.353 1.00 68.62 174 LEU A C 1
ATOM 1321 O O . LEU A 1 174 ? -6.306 -5.493 21.311 1.00 68.62 174 LEU A O 1
ATOM 1325 N N . ARG A 1 175 ? -7.193 -3.775 22.442 1.00 68.88 175 ARG A N 1
ATOM 1326 C CA . ARG A 1 175 ? -7.084 -2.809 21.333 1.00 68.88 175 ARG A CA 1
ATOM 1327 C C . ARG A 1 175 ? -5.637 -2.476 20.958 1.00 68.88 175 ARG A C 1
ATOM 1329 O O . ARG A 1 175 ? -5.404 -2.135 19.806 1.00 68.88 175 ARG A O 1
ATOM 1336 N N . VAL A 1 176 ? -4.684 -2.581 21.888 1.00 72.88 176 VAL A N 1
ATOM 1337 C CA . VAL A 1 176 ? -3.242 -2.404 21.608 1.00 72.88 176 VAL A CA 1
ATOM 1338 C C . VAL A 1 176 ? -2.654 -3.633 20.909 1.00 72.88 176 VAL A C 1
ATOM 1340 O O . VAL A 1 176 ? -1.717 -3.512 20.127 1.00 72.88 176 VAL A O 1
ATOM 1343 N N . ILE A 1 177 ? -3.235 -4.812 21.132 1.00 83.12 177 ILE A N 1
ATOM 1344 C CA . ILE A 1 177 ? -2.788 -6.057 20.499 1.00 83.12 177 ILE A CA 1
ATOM 1345 C C . ILE A 1 177 ? -3.206 -6.106 19.023 1.00 83.12 177 ILE A C 1
ATOM 1347 O O . ILE A 1 177 ? -2.441 -6.587 18.193 1.00 83.12 177 ILE A O 1
ATOM 1351 N N . VAL A 1 178 ? -4.371 -5.557 18.664 1.00 84.25 178 VAL A N 1
ATOM 1352 C CA . VAL A 1 178 ? -4.843 -5.514 17.267 1.00 84.25 178 VAL A CA 1
ATOM 1353 C C . VAL A 1 178 ? -3.806 -4.936 16.288 1.00 84.25 178 VAL A C 1
ATOM 1355 O O . VAL A 1 178 ? -3.490 -5.637 15.326 1.00 84.25 178 VAL A O 1
ATOM 1358 N N . PRO A 1 179 ? -3.256 -3.718 16.480 1.00 83.69 179 PRO A N 1
ATOM 1359 C CA . PRO A 1 179 ? -2.275 -3.166 15.552 1.00 83.69 179 PRO A CA 1
ATOM 1360 C C . PRO A 1 179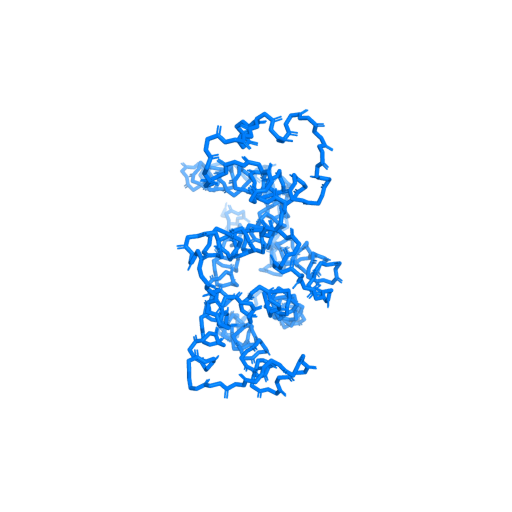 ? -0.968 -3.955 15.527 1.00 83.69 179 PRO A C 1
ATOM 1362 O O . PRO A 1 179 ? -0.288 -3.969 14.507 1.00 83.69 179 PRO A O 1
ATOM 1365 N N . LEU A 1 180 ? -0.618 -4.650 16.612 1.00 86.69 180 LEU A N 1
ATOM 1366 C CA . LEU A 1 180 ? 0.538 -5.542 16.607 1.00 86.69 180 LEU A CA 1
ATOM 1367 C C . LEU A 1 180 ? 0.282 -6.739 15.689 1.00 86.69 180 LEU A C 1
ATOM 1369 O O . LEU A 1 180 ? 1.097 -7.014 14.815 1.00 86.69 180 LEU A O 1
ATOM 1373 N N . ILE A 1 181 ? -0.867 -7.409 15.828 1.00 88.81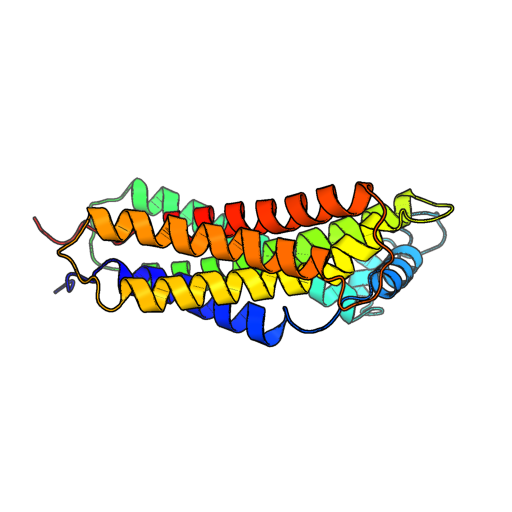 181 ILE A N 1
ATOM 1374 C CA . ILE A 1 181 ? -1.230 -8.553 14.979 1.00 88.81 181 ILE A CA 1
ATOM 1375 C C . ILE A 1 181 ? -1.346 -8.119 13.512 1.00 88.81 181 ILE A C 1
ATOM 1377 O O . ILE A 1 181 ? -0.773 -8.764 12.636 1.00 88.81 181 ILE A O 1
ATOM 1381 N N . GLY A 1 182 ? -2.048 -7.017 13.233 1.00 87.06 182 GLY A N 1
ATOM 1382 C CA . GLY A 1 182 ? -2.166 -6.491 11.875 1.00 87.06 182 GLY A CA 1
ATOM 1383 C C . GLY A 1 182 ? -0.810 -6.094 11.290 1.00 87.06 182 GLY A C 1
ATOM 1384 O O . GLY A 1 182 ? -0.523 -6.441 10.149 1.00 87.06 182 GLY A O 1
ATOM 1385 N N . GLY A 1 183 ? 0.068 -5.480 12.086 1.00 88.06 183 GLY A N 1
ATOM 1386 C CA . GLY A 1 183 ? 1.435 -5.157 11.680 1.00 88.06 183 GLY A CA 1
ATOM 1387 C C . GLY A 1 183 ? 2.271 -6.396 11.349 1.00 88.06 183 GLY A C 1
ATOM 1388 O O . GLY A 1 183 ? 2.952 -6.420 10.325 1.00 88.06 183 GLY A O 1
ATOM 1389 N N . PHE A 1 184 ? 2.170 -7.463 12.149 1.00 90.12 184 PHE A N 1
ATOM 1390 C CA . PHE A 1 184 ? 2.827 -8.737 11.841 1.00 90.12 184 PHE A CA 1
ATOM 1391 C C . PHE A 1 184 ? 2.366 -9.317 10.506 1.00 90.12 184 PHE A C 1
ATOM 1393 O O . PHE A 1 184 ? 3.189 -9.853 9.771 1.00 90.12 184 PHE A O 1
ATOM 1400 N N . VAL A 1 185 ? 1.081 -9.196 10.169 1.00 90.44 185 VAL A N 1
ATOM 1401 C CA . VAL A 1 185 ? 0.561 -9.653 8.874 1.00 90.44 185 VAL A CA 1
ATOM 1402 C C . VAL A 1 185 ? 1.012 -8.739 7.737 1.00 90.44 185 VAL A C 1
ATOM 1404 O O . VAL A 1 185 ? 1.474 -9.251 6.721 1.00 90.44 185 VAL A O 1
ATOM 1407 N N . ALA A 1 186 ? 0.948 -7.416 7.917 1.00 88.19 186 ALA A N 1
ATOM 1408 C CA . ALA A 1 186 ? 1.382 -6.437 6.918 1.00 88.19 186 ALA A CA 1
ATOM 1409 C C . ALA A 1 186 ? 2.857 -6.628 6.538 1.00 88.19 186 ALA A C 1
ATOM 1411 O O . ALA A 1 186 ? 3.218 -6.516 5.375 1.00 88.19 186 ALA A O 1
ATOM 1412 N N . PHE A 1 187 ? 3.697 -6.981 7.510 1.00 89.00 187 PHE A N 1
ATOM 1413 C CA . PHE A 1 187 ? 5.103 -7.296 7.284 1.00 89.00 187 PHE A CA 1
ATOM 1414 C C . PHE A 1 187 ? 5.322 -8.730 6.778 1.00 89.00 187 PHE A C 1
ATOM 1416 O O . PHE A 1 187 ? 6.064 -8.971 5.827 1.00 89.00 187 PHE A O 1
ATOM 1423 N N . GLY A 1 188 ? 4.697 -9.702 7.443 1.00 86.06 188 GLY A N 1
ATOM 1424 C CA . GLY A 1 188 ? 4.959 -11.123 7.253 1.00 86.06 188 GLY A CA 1
ATOM 1425 C C . GLY A 1 188 ? 4.411 -11.668 5.942 1.00 86.06 188 GLY A C 1
ATOM 1426 O O . GLY A 1 188 ? 5.092 -12.454 5.292 1.00 86.06 188 GLY A O 1
ATOM 1427 N N . ALA A 1 189 ? 3.220 -11.239 5.517 1.00 85.00 189 ALA A N 1
ATOM 1428 C CA . ALA A 1 189 ? 2.612 -11.700 4.270 1.00 85.00 189 ALA A CA 1
ATOM 1429 C C . ALA A 1 189 ? 3.490 -11.403 3.034 1.00 85.00 189 ALA A C 1
ATOM 1431 O O . ALA A 1 189 ? 3.817 -12.352 2.311 1.00 85.00 189 ALA A O 1
ATOM 1432 N N . PRO A 1 190 ? 3.951 -10.159 2.790 1.00 81.06 190 PRO A N 1
ATOM 1433 C CA . PRO A 1 190 ? 4.859 -9.894 1.680 1.00 81.06 190 PRO A CA 1
ATOM 1434 C C . PRO A 1 190 ? 6.221 -10.564 1.874 1.00 81.06 190 PRO A C 1
ATOM 1436 O O . PRO A 1 190 ? 6.738 -11.141 0.921 1.00 81.06 190 PRO A O 1
ATOM 1439 N N . ALA A 1 191 ? 6.775 -10.583 3.092 1.00 82.38 191 ALA A N 1
ATOM 1440 C CA . ALA A 1 191 ? 8.069 -11.219 3.347 1.00 82.38 191 ALA A CA 1
ATOM 1441 C C . ALA A 1 191 ? 8.068 -12.723 3.013 1.00 82.38 191 ALA A C 1
ATOM 1443 O O . ALA A 1 191 ? 8.981 -13.216 2.351 1.00 82.38 191 ALA A O 1
ATOM 1444 N N . VAL A 1 192 ? 7.020 -13.446 3.421 1.00 82.69 192 VAL A N 1
ATOM 1445 C CA . VAL A 1 192 ? 6.834 -14.871 3.104 1.00 82.69 192 VAL A CA 1
ATOM 1446 C C . VAL A 1 192 ? 6.607 -15.069 1.609 1.00 82.69 192 VAL A C 1
ATOM 1448 O O . VAL A 1 192 ? 7.163 -15.996 1.028 1.00 82.69 192 VAL A O 1
ATOM 1451 N N . THR A 1 193 ? 5.836 -14.195 0.963 1.00 79.56 193 THR A N 1
ATOM 1452 C CA . THR A 1 193 ? 5.550 -14.340 -0.470 1.00 79.56 193 THR A CA 1
ATOM 1453 C C . THR A 1 193 ? 6.797 -14.118 -1.322 1.00 79.56 193 THR A C 1
ATOM 1455 O O . THR A 1 193 ? 7.048 -14.896 -2.236 1.00 79.56 193 THR A O 1
ATOM 1458 N N . VAL A 1 194 ? 7.627 -13.126 -0.988 1.00 76.62 194 VAL A N 1
ATOM 1459 C CA . VAL A 1 194 ? 8.926 -12.923 -1.648 1.00 76.62 194 VAL A CA 1
ATOM 1460 C C . VAL A 1 194 ? 9.859 -14.110 -1.389 1.00 76.62 194 VAL A C 1
ATOM 1462 O O . VAL A 1 194 ? 10.580 -14.523 -2.290 1.00 76.62 194 VAL A O 1
ATOM 1465 N N . TYR A 1 195 ? 9.823 -14.701 -0.190 1.00 75.56 195 TYR A N 1
ATOM 1466 C CA . TYR A 1 195 ? 10.625 -15.885 0.133 1.00 75.56 195 TYR A CA 1
ATOM 1467 C C . TYR A 1 195 ? 10.220 -17.133 -0.669 1.00 75.56 195 TYR A C 1
ATOM 1469 O O . TYR A 1 195 ? 11.088 -17.898 -1.080 1.00 75.56 195 TYR A O 1
ATOM 1477 N N . ILE A 1 196 ? 8.917 -17.347 -0.885 1.00 77.44 196 ILE A N 1
ATOM 1478 C CA . ILE A 1 196 ? 8.389 -18.470 -1.682 1.00 77.44 196 ILE A CA 1
ATOM 1479 C C . ILE A 1 196 ? 8.660 -18.271 -3.184 1.00 77.44 196 ILE A C 1
ATOM 1481 O O . ILE A 1 196 ? 8.678 -19.245 -3.932 1.00 77.44 196 ILE A O 1
ATOM 1485 N N . ASP A 1 197 ? 8.890 -17.028 -3.612 1.00 74.50 197 ASP A N 1
ATOM 1486 C CA . ASP A 1 197 ? 9.169 -16.625 -4.992 1.00 74.50 197 ASP A CA 1
ATOM 1487 C C . ASP A 1 197 ? 8.182 -17.216 -6.029 1.00 74.50 197 ASP A C 1
ATOM 1489 O O . ASP A 1 197 ? 8.585 -17.905 -6.971 1.00 74.50 197 ASP A O 1
ATOM 1493 N N . PRO A 1 198 ? 6.862 -16.959 -5.908 1.00 67.38 198 PRO A N 1
ATOM 1494 C CA . PRO A 1 198 ? 5.864 -17.488 -6.841 1.00 67.38 198 PRO A CA 1
ATOM 1495 C C . PRO A 1 198 ? 6.073 -17.015 -8.288 1.00 67.38 198 PRO A C 1
ATOM 1497 O O . PRO A 1 198 ? 5.537 -17.618 -9.217 1.00 67.38 198 PRO A O 1
ATOM 1500 N N . PHE A 1 199 ? 6.836 -15.938 -8.500 1.00 70.19 199 PHE A N 1
ATOM 1501 C CA . PHE A 1 199 ? 7.147 -15.411 -9.827 1.00 70.19 199 PHE A CA 1
ATOM 1502 C C . PHE A 1 199 ? 8.459 -15.941 -10.420 1.00 70.19 199 PHE A C 1
ATOM 1504 O O . PHE A 1 199 ? 8.773 -15.597 -11.564 1.00 70.19 199 PHE A O 1
ATOM 1511 N N . GLY A 1 200 ? 9.196 -16.788 -9.691 1.00 65.44 200 GLY A N 1
ATOM 1512 C CA . GLY A 1 200 ? 10.432 -17.418 -10.157 1.00 65.44 200 GLY A CA 1
ATOM 1513 C C . GLY A 1 200 ? 11.556 -16.425 -10.462 1.00 65.44 200 GLY A C 1
ATOM 1514 O O . GLY A 1 200 ? 12.387 -16.679 -11.343 1.00 65.44 200 GLY A O 1
ATOM 1515 N N . VAL A 1 201 ? 11.569 -15.267 -9.798 1.00 64.31 201 VAL A N 1
ATOM 1516 C CA . VAL A 1 201 ? 12.637 -14.278 -9.932 1.00 64.31 201 VAL A CA 1
ATOM 1517 C C . VAL A 1 201 ? 13.779 -14.725 -9.012 1.00 64.31 201 VAL A C 1
ATOM 1519 O O . VAL A 1 201 ? 13.788 -14.427 -7.827 1.00 64.31 201 VAL A O 1
ATOM 1522 N N . ARG A 1 202 ? 14.737 -15.486 -9.569 1.00 57.16 202 ARG A N 1
ATOM 1523 C CA . ARG A 1 202 ? 15.864 -16.125 -8.849 1.00 57.16 202 ARG A CA 1
ATOM 1524 C C . ARG A 1 202 ? 16.419 -15.278 -7.695 1.00 57.16 202 ARG A C 1
ATOM 1526 O O . ARG A 1 202 ? 17.075 -14.270 -7.946 1.00 57.16 202 ARG A O 1
ATOM 1533 N N . THR A 1 203 ? 16.250 -15.769 -6.467 1.00 53.47 203 THR A N 1
ATOM 1534 C CA . THR A 1 203 ? 16.671 -15.091 -5.236 1.00 53.47 203 THR A CA 1
ATOM 1535 C C . THR A 1 203 ? 18.179 -15.223 -4.969 1.00 53.47 203 THR A C 1
ATOM 1537 O O . THR A 1 203 ? 18.664 -16.282 -4.562 1.00 53.47 203 THR A O 1
ATOM 1540 N N . VAL A 1 204 ? 18.933 -14.146 -5.161 1.00 59.25 204 VAL A N 1
ATOM 1541 C CA . VAL A 1 204 ? 20.257 -13.896 -4.576 1.00 59.25 204 VAL A CA 1
ATOM 1542 C C . VAL A 1 204 ? 20.067 -13.345 -3.151 1.00 59.25 204 VAL A C 1
ATOM 1544 O O . VAL A 1 204 ? 19.003 -12.861 -2.785 1.00 59.25 204 VAL A O 1
ATOM 1547 N N . GLU A 1 205 ? 21.099 -13.373 -2.310 1.00 59.47 205 GLU A N 1
ATOM 1548 C CA . GLU A 1 205 ? 21.078 -12.846 -0.931 1.00 59.47 205 GLU A CA 1
ATOM 1549 C C . GLU A 1 205 ? 20.545 -11.395 -0.814 1.00 59.47 205 GLU A C 1
ATOM 1551 O O . GLU A 1 205 ? 19.898 -11.042 0.174 1.00 59.47 205 GLU A O 1
ATOM 1556 N N . LYS A 1 206 ? 20.720 -10.581 -1.869 1.00 59.38 206 LYS A N 1
ATOM 1557 C CA . LYS A 1 206 ? 20.157 -9.222 -1.999 1.00 59.38 206 LYS A CA 1
ATOM 1558 C C . LYS A 1 206 ? 18.621 -9.178 -2.004 1.00 59.38 206 LYS A C 1
ATOM 1560 O O . LYS A 1 206 ? 18.051 -8.151 -1.639 1.00 59.38 206 LYS A O 1
ATOM 1565 N N . ASP A 1 207 ? 17.950 -10.274 -2.337 1.00 62.00 207 ASP A N 1
ATOM 1566 C CA . ASP A 1 207 ? 16.491 -10.326 -2.482 1.00 62.00 207 ASP A CA 1
ATOM 1567 C C . ASP A 1 207 ? 15.777 -10.534 -1.140 1.00 62.00 207 ASP A C 1
ATOM 1569 O O . ASP A 1 207 ? 14.629 -10.129 -0.963 1.00 62.00 207 ASP A O 1
ATOM 1573 N N . ARG A 1 208 ? 16.495 -11.031 -0.122 1.00 66.56 208 ARG A N 1
ATOM 1574 C CA . ARG A 1 208 ? 15.987 -11.055 1.259 1.00 66.56 208 ARG A CA 1
ATOM 1575 C C . ARG A 1 208 ? 15.823 -9.642 1.812 1.00 66.56 208 ARG A C 1
ATOM 1577 O O . ARG A 1 208 ? 14.799 -9.341 2.413 1.00 66.56 208 ARG A O 1
ATOM 1584 N N . LEU A 1 209 ? 16.794 -8.759 1.568 1.00 73.25 209 LEU A N 1
ATOM 1585 C CA . LEU A 1 209 ? 16.719 -7.353 1.987 1.00 73.25 209 LEU A CA 1
ATOM 1586 C C . LEU A 1 209 ? 15.552 -6.616 1.313 1.00 73.25 209 LEU A C 1
ATOM 1588 O O . LEU A 1 209 ? 14.915 -5.780 1.947 1.00 73.25 209 LEU A O 1
ATOM 1592 N N . MET A 1 210 ? 15.234 -6.967 0.065 1.00 73.00 210 MET A N 1
ATOM 1593 C CA . MET A 1 210 ? 14.071 -6.445 -0.659 1.00 73.00 210 MET A CA 1
ATOM 1594 C C . MET A 1 210 ? 12.750 -6.887 -0.017 1.00 73.00 210 MET A C 1
ATOM 1596 O O . MET A 1 210 ? 11.871 -6.054 0.191 1.00 73.00 210 MET A O 1
ATOM 1600 N N . ALA A 1 211 ? 12.635 -8.158 0.383 1.00 75.00 211 ALA A N 1
ATOM 1601 C CA . ALA A 1 211 ? 11.476 -8.662 1.126 1.00 75.00 211 ALA A CA 1
ATOM 1602 C C . ALA A 1 211 ? 11.251 -7.886 2.436 1.00 75.00 211 ALA A C 1
ATOM 1604 O O . ALA A 1 211 ? 10.130 -7.480 2.745 1.00 75.00 211 ALA A O 1
ATOM 1605 N N . PHE A 1 212 ? 12.337 -7.633 3.177 1.00 81.81 212 PHE A N 1
ATOM 1606 C CA . PHE A 1 212 ? 12.317 -6.825 4.398 1.00 81.81 212 PHE A CA 1
ATOM 1607 C C . PHE A 1 212 ? 11.934 -5.366 4.132 1.00 81.81 212 PHE A C 1
ATOM 1609 O O . PHE A 1 212 ? 11.203 -4.783 4.927 1.00 81.81 212 PHE A O 1
ATOM 1616 N N . ALA A 1 213 ? 12.400 -4.779 3.028 1.00 82.44 213 ALA A N 1
ATOM 1617 C CA . ALA A 1 213 ? 12.070 -3.408 2.654 1.00 82.44 213 ALA A CA 1
ATOM 1618 C C . ALA A 1 213 ? 10.585 -3.253 2.291 1.00 82.44 213 ALA A C 1
ATOM 1620 O O . ALA A 1 213 ? 9.942 -2.334 2.795 1.00 82.44 213 ALA A O 1
ATOM 1621 N N . ILE A 1 214 ? 10.029 -4.169 1.486 1.00 82.94 214 ILE A N 1
ATOM 1622 C CA . ILE A 1 214 ? 8.599 -4.178 1.136 1.00 82.94 214 ILE A CA 1
ATOM 1623 C C . ILE A 1 214 ? 7.764 -4.381 2.401 1.00 82.94 214 ILE A C 1
ATOM 1625 O O . ILE A 1 214 ? 6.923 -3.548 2.720 1.00 82.94 214 ILE A O 1
ATOM 1629 N N . GLY A 1 215 ? 8.045 -5.427 3.185 1.00 85.31 215 GLY A N 1
ATOM 1630 C CA . GLY A 1 215 ? 7.311 -5.682 4.427 1.00 85.31 215 GLY A CA 1
ATOM 1631 C C . GLY A 1 215 ? 7.429 -4.540 5.439 1.00 85.31 215 GLY A C 1
ATOM 1632 O O . GLY A 1 215 ? 6.460 -4.211 6.120 1.00 85.31 215 GLY A O 1
ATOM 1633 N N . GLY A 1 216 ? 8.598 -3.901 5.536 1.00 86.94 216 GLY A N 1
ATOM 1634 C CA . GLY A 1 216 ? 8.823 -2.740 6.397 1.00 86.94 216 GLY A CA 1
ATOM 1635 C C . GLY A 1 216 ? 8.027 -1.509 5.959 1.00 86.94 216 GLY A C 1
ATOM 1636 O O . GLY A 1 216 ? 7.471 -0.811 6.809 1.00 86.94 216 GLY A O 1
ATOM 1637 N N . LEU A 1 217 ? 7.929 -1.265 4.649 1.00 87.50 217 LEU A N 1
ATOM 1638 C CA . LEU A 1 217 ? 7.111 -0.193 4.083 1.00 87.50 217 LEU A CA 1
ATOM 1639 C C . LEU A 1 217 ? 5.624 -0.428 4.377 1.00 87.50 217 LEU A C 1
ATOM 1641 O O . LEU A 1 217 ? 4.957 0.479 4.874 1.00 87.50 217 LEU A O 1
ATOM 1645 N N . GLU A 1 218 ? 5.130 -1.650 4.169 1.00 87.25 218 GLU A N 1
ATOM 1646 C CA . GLU A 1 218 ? 3.739 -2.013 4.464 1.00 87.25 218 GLU A CA 1
ATOM 1647 C C . GLU A 1 218 ? 3.417 -1.921 5.959 1.00 87.25 218 GLU A C 1
ATOM 1649 O O . GLU A 1 218 ? 2.375 -1.389 6.345 1.00 87.25 218 GLU A O 1
ATOM 1654 N N . LEU A 1 219 ? 4.334 -2.357 6.828 1.00 90.06 219 LEU A N 1
ATOM 1655 C CA . LEU A 1 219 ? 4.205 -2.200 8.277 1.00 90.06 219 LEU A CA 1
ATOM 1656 C C . LEU A 1 219 ? 4.109 -0.725 8.681 1.00 90.06 219 LEU A C 1
ATOM 1658 O O . LEU A 1 219 ? 3.240 -0.352 9.471 1.00 90.06 219 LEU A O 1
ATOM 1662 N N . LEU A 1 220 ? 4.997 0.119 8.150 1.00 89.94 220 LEU A N 1
ATOM 1663 C CA . LEU A 1 220 ? 4.996 1.552 8.431 1.00 89.94 220 LEU A CA 1
ATOM 1664 C C . LEU A 1 220 ? 3.666 2.184 8.006 1.00 89.94 220 LEU A C 1
ATOM 1666 O O . LEU A 1 220 ? 3.070 2.954 8.760 1.00 89.94 220 LEU A O 1
ATOM 1670 N N . MET A 1 221 ? 3.183 1.826 6.822 1.00 87.25 221 MET A N 1
ATOM 1671 C CA . MET A 1 221 ? 1.955 2.361 6.239 1.00 87.25 221 MET A CA 1
ATOM 1672 C C . MET A 1 221 ? 0.715 1.899 6.994 1.00 87.25 221 MET A C 1
ATOM 1674 O O . MET A 1 221 ? -0.162 2.713 7.302 1.00 87.25 221 MET A O 1
ATOM 1678 N N . TYR A 1 222 ? 0.678 0.629 7.385 1.00 89.81 222 TYR A N 1
ATOM 1679 C CA . TYR A 1 222 ? -0.328 0.084 8.284 1.00 89.81 222 TYR A CA 1
ATOM 1680 C C . TYR A 1 222 ? -0.372 0.854 9.611 1.00 89.81 222 TYR A C 1
ATOM 1682 O O . TYR A 1 222 ? -1.432 1.327 10.018 1.00 89.81 222 TYR A O 1
ATOM 1690 N N . LEU A 1 223 ? 0.775 1.052 10.271 1.00 88.38 223 LEU A N 1
ATOM 1691 C CA . LEU A 1 223 ? 0.831 1.762 11.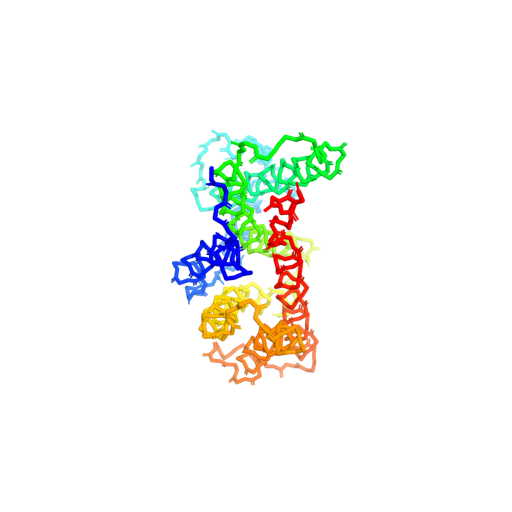551 1.00 88.38 223 LEU A CA 1
ATOM 1692 C C . LEU A 1 223 ? 0.395 3.225 11.408 1.00 88.38 223 LEU A C 1
ATOM 1694 O O . LEU A 1 223 ? -0.409 3.700 12.208 1.00 88.38 223 LEU A O 1
ATOM 1698 N N . LEU A 1 224 ? 0.868 3.936 10.379 1.00 84.94 224 LEU A N 1
ATOM 1699 C CA . LEU A 1 224 ? 0.485 5.329 10.121 1.00 84.94 224 LEU A CA 1
ATOM 1700 C C . LEU A 1 224 ? -1.023 5.474 9.896 1.00 84.94 224 LEU A C 1
ATOM 1702 O O . LEU A 1 224 ? -1.659 6.336 10.502 1.00 84.94 224 LEU A O 1
ATOM 1706 N N . THR A 1 225 ? -1.608 4.615 9.061 1.00 84.00 225 THR A N 1
ATOM 1707 C CA . THR A 1 225 ? -3.050 4.633 8.773 1.00 84.00 225 THR A CA 1
ATOM 1708 C C . THR A 1 225 ? -3.880 4.230 9.993 1.00 84.00 225 THR A C 1
ATOM 1710 O O . THR A 1 225 ? -4.897 4.866 10.280 1.00 84.00 225 THR A O 1
ATOM 1713 N N . PHE A 1 226 ? -3.415 3.258 10.781 1.00 83.44 226 PHE A N 1
ATOM 1714 C CA . PHE A 1 226 ? -4.054 2.852 12.033 1.00 83.44 226 PHE A CA 1
ATOM 1715 C C . PHE A 1 226 ? -4.038 3.976 13.079 1.00 83.44 226 PHE A C 1
ATOM 1717 O O . PHE A 1 226 ? -5.067 4.285 13.681 1.00 83.44 226 PHE A O 1
ATOM 1724 N N . PHE A 1 227 ? -2.895 4.642 13.276 1.00 81.00 227 PHE A N 1
ATOM 1725 C CA . PHE A 1 227 ? -2.785 5.770 14.204 1.00 81.00 227 PHE A CA 1
ATOM 1726 C C . PHE A 1 227 ? -3.497 7.027 13.709 1.00 81.00 227 PHE A C 1
ATOM 1728 O O . PHE A 1 227 ? -3.865 7.854 14.541 1.00 81.00 227 PHE A O 1
ATOM 1735 N N . TYR A 1 228 ? -3.711 7.185 12.401 1.00 76.69 228 TYR A N 1
ATOM 1736 C CA . TYR A 1 228 ? -4.538 8.260 11.852 1.00 76.69 228 TYR A CA 1
ATOM 1737 C C . TYR A 1 228 ? -6.029 8.027 12.129 1.00 76.69 228 TYR A C 1
ATOM 1739 O O . TYR A 1 228 ? -6.758 8.972 12.425 1.00 76.69 228 TYR A O 1
ATOM 1747 N N . ALA A 1 229 ? -6.476 6.768 12.142 1.00 71.25 229 ALA A N 1
ATOM 1748 C CA . ALA A 1 229 ? -7.860 6.365 12.389 1.00 71.25 229 ALA A CA 1
ATOM 1749 C C . ALA A 1 229 ? -8.363 6.610 13.835 1.00 71.25 229 ALA A C 1
ATOM 1751 O O . ALA A 1 229 ? -9.309 5.948 14.269 1.00 71.25 229 ALA A O 1
ATOM 1752 N N . LYS A 1 230 ? -7.768 7.536 14.614 1.00 62.84 230 LYS A N 1
ATOM 1753 C CA . LYS A 1 230 ? -8.146 7.763 16.022 1.00 62.84 230 LYS A CA 1
ATOM 1754 C C . LYS A 1 230 ? -9.654 8.013 16.153 1.00 62.84 230 LYS A C 1
ATOM 1756 O O . LYS A 1 230 ? -10.198 8.872 15.454 1.00 62.84 230 LYS A O 1
ATOM 1761 N N . PRO A 1 231 ? -10.335 7.338 17.091 1.00 51.59 231 PRO A N 1
ATOM 1762 C CA . PRO A 1 231 ? -11.714 7.666 17.415 1.00 51.59 231 PRO A CA 1
ATOM 1763 C C . PRO A 1 231 ? -11.809 9.063 18.036 1.00 51.59 231 PRO A C 1
ATOM 1765 O O . PRO A 1 231 ? -10.998 9.458 18.875 1.00 51.59 231 PRO A O 1
ATOM 1768 N N . CYS A 1 232 ? -12.822 9.823 17.619 1.00 47.78 232 CYS A N 1
ATOM 1769 C CA . CYS A 1 232 ? -13.171 11.095 18.237 1.00 47.78 232 CYS A CA 1
ATOM 1770 C C . CYS A 1 232 ? -13.702 10.837 19.655 1.00 47.78 232 CYS A C 1
ATOM 1772 O O . CYS A 1 232 ? -14.876 10.527 19.835 1.00 47.78 232 CYS A O 1
ATOM 1774 N N . TYR A 1 233 ? -12.851 10.988 20.669 1.00 43.00 233 TYR A N 1
ATOM 1775 C CA . TYR A 1 233 ? -13.252 10.861 22.077 1.00 43.00 233 TYR A CA 1
ATOM 1776 C C . TYR A 1 233 ? -13.985 12.100 22.629 1.00 43.00 233 TYR A C 1
ATOM 1778 O O . TYR A 1 233 ? -14.434 12.087 23.769 1.00 43.00 233 TYR A O 1
ATOM 1786 N N . CYS A 1 234 ? -14.119 13.177 21.848 1.00 41.50 234 CYS A N 1
ATOM 1787 C CA . CYS A 1 234 ? -14.509 14.495 22.362 1.00 41.50 234 CYS A CA 1
ATOM 1788 C C . CYS A 1 234 ? -16.008 14.725 22.613 1.00 41.50 234 CYS A C 1
ATOM 1790 O O . CYS A 1 234 ? -16.360 15.828 23.015 1.00 41.50 234 CYS A O 1
ATOM 1792 N N . CYS A 1 235 ? -16.900 13.755 22.408 1.00 40.06 235 CYS A N 1
ATOM 1793 C CA . CYS A 1 235 ? -18.328 13.967 22.678 1.00 40.06 235 CYS A CA 1
ATOM 1794 C C . CYS A 1 235 ? -18.762 13.139 23.892 1.00 40.06 235 CYS A C 1
ATOM 1796 O O . CYS A 1 235 ? -19.365 12.075 23.761 1.00 40.06 235 CYS A O 1
ATOM 1798 N N . GLY A 1 236 ? -18.379 13.608 25.080 1.00 37.59 236 GLY A N 1
ATOM 1799 C CA . GLY A 1 236 ? -18.656 12.928 26.343 1.00 37.59 236 GLY A CA 1
ATOM 1800 C C . GLY A 1 236 ? -18.087 13.651 27.561 1.00 37.59 236 GLY A C 1
ATOM 1801 O O . GLY A 1 236 ? -17.405 13.019 28.362 1.00 37.59 236 GLY A O 1
ATOM 1802 N N . SER A 1 237 ? -18.343 14.952 27.672 1.00 30.86 237 SER A N 1
ATOM 1803 C CA . SER A 1 237 ? -18.325 15.700 28.933 1.00 30.86 237 SER A CA 1
ATOM 1804 C C . SER A 1 237 ? -19.533 16.619 28.944 1.00 30.86 237 SER A C 1
ATOM 1806 O O . SER A 1 237 ? -19.612 17.421 27.982 1.00 30.86 237 SER A O 1
#

Radius of gyration: 19.97 Å; chains: 1; bounding box: 50×42×57 Å

Sequence (237 aa):
MCLRHGAFIPAFCVGSPVVLYGLLVGLPRRDAAKLYQELHGCGIHGHVGPSFFGCILQGRYQTSILWVVVSCTALLLVLLGMVTGFLRYCRCRSCCHCYLAYLVNICFGFAMAALVDGIGYFICGLLMIYAETQPPTSTFMFAAYEGIGVAGLAVAWGLTMILLFPLGDRQFSLRVIVPLIGGFVAFGAPAVTVYIDPFGVRTVEKDRLMAFAIGGLELLMYLLTFFYAKPCYCCGS

Secondary structure (DSSP, 8-state):
------THHHHHHHHHHHHHHIIIIISSPP-HHHHHHHHHHTTSSSSSS--HHHHHHTT--HHHHHHHHHHHHHHHHHHHHHHHHHHHHH-TT----HHHHHHHHHHHHHHHHHHHHHHHHHHHHHHHHHTTT---HHHHHHHHHHHHHHHHHHHHHHHHHHHHHHHTTT-HHHHHHHHHHHHHHHHHHHHHHHHH-TT-----HHHHHHHHHHHHHHHHHHHHHHHHT-----S--

Foldseek 3Di:
DPPQPFLLLLLCLQQVLLLVCLVVQLPDFDDLVLLLVLVVQQPPDHPPHPHVVVSLVVCVDVVLNVLVVLLVQLVVLLVVLVVVLVVCVVDLDDPPCPVVSSNSSNSNNNSLLSNQLSVLSVVLSVQCVVVVPGRPLLSSLLRRLLSQLSNLLSVLSVQLSVQSVVVGRPCPPSNVVSLVSSLCSSLVRSLVCLVVPPVPSDDDPVSNVSSNVSSVSSSVSSVVSSVSSDRDPSPDD